Protein AF-0000000087422134 (afdb_homodimer)

Solvent-accessible surface area (backbone atoms only — not comparable to full-atom values): 13572 Å² total; per-residue (Å²): 125,83,76,73,64,85,66,79,58,57,49,57,53,52,51,53,47,40,70,74,67,39,47,50,73,36,69,73,46,47,86,71,70,77,84,57,63,52,55,65,69,90,79,65,64,77,63,58,51,59,47,40,51,25,64,68,42,52,65,66,53,44,17,42,38,57,41,46,52,55,68,59,49,50,33,41,58,69,65,77,44,75,73,54,60,31,56,48,53,50,49,47,44,46,46,43,40,40,61,46,51,50,52,49,44,51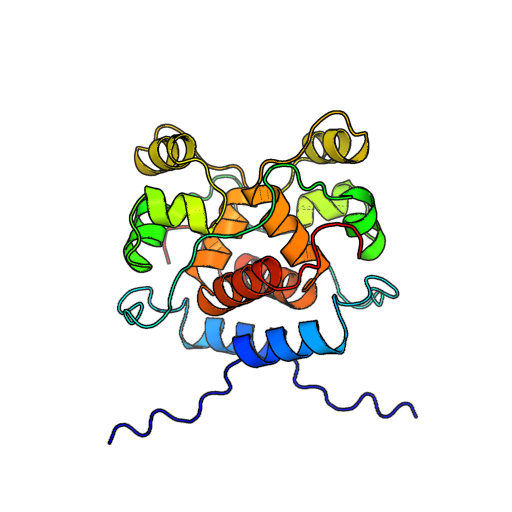,49,58,37,66,56,81,54,66,82,80,115,124,83,75,73,66,86,65,80,57,59,47,59,51,52,52,52,44,38,71,74,66,38,49,50,74,38,64,77,47,47,86,71,69,76,84,58,63,51,52,66,68,90,78,57,57,78,62,58,50,60,48,39,51,25,63,69,41,52,66,66,54,46,18,42,40,58,41,46,53,54,68,60,49,50,33,41,57,69,65,76,43,75,74,53,60,33,54,48,53,51,52,49,44,46,46,42,40,42,63,47,52,49,53,49,44,51,44,54,40,65,54,72,61,67,78,67,129

Foldseek 3Di:
DPCPPPPPPPLVVVLVCCVPPNDDPPPCPPPPPPDDDDDDDQPDADQLVVQCVVVPHDLVRVCVQQPHDSVVSVCNNVVVDGDGPVVVVVSVCCRPPVSNSNSVSVSVVVPVPDPPD/DPCPPPPPPPLVVVLVCCVPPNDDPPPCPPPPPPDDDDDDDQPDADQLVVQCVVVPHDLVRVCVQQPHDSVVSVCNNVVVDGDGPVVVVVSVCCRPPVSNSNSVSVSVVPVVPPPPD

Nearest PDB structures (foldseek):
  5j9i-assembly2_C  TM=8.230E-01  e=5.712E-03  Vibrio cholerae
  8a0x-assembly1_B  TM=6.257E-01  e=7.455E-04  Vibrio cholerae
  5jaa-assembly1_B  TM=7.243E-01  e=3.383E-03  Vibrio cholerae O1 biovar El Tor str. N16961
  6zvh-assembly1_i  TM=5.181E-01  e=1.401E-01  Homo sapiens
  7o81-assembly1_AU  TM=3.972E-01  e=9.881E-02  Oryctolagus cuniculus

pLDDT: mean 83.49, std 19.84, range [22.14, 98.44]

Structure (mmCIF, N/CA/C/O backbone):
data_AF-0000000087422134-model_v1
#
loop_
_entity.id
_entity.type
_entity.pdbx_description
1 polymer 'Helix-turn-helix domain-containing protein'
#
loop_
_atom_site.group_PDB
_atom_site.id
_atom_site.type_symbol
_atom_site.label_atom_id
_atom_site.label_alt_id
_atom_site.label_comp_id
_atom_site.label_asym_id
_atom_site.label_entity_id
_atom_site.label_seq_id
_atom_site.pdbx_PDB_ins_code
_atom_site.Cartn_x
_atom_site.Cartn_y
_atom_site.Cartn_z
_atom_site.occupancy
_atom_site.B_iso_or_equiv
_atom_site.auth_seq_id
_atom_site.auth_comp_id
_atom_site.auth_asym_id
_atom_site.auth_atom_id
_atom_site.pdbx_PDB_model_num
ATOM 1 N N . MET A 1 1 ? -8.039 16.672 30.969 1 27.25 1 MET A N 1
ATOM 2 C CA . MET A 1 1 ? -7.352 15.469 30.531 1 27.25 1 MET A CA 1
ATOM 3 C C . MET A 1 1 ? -7.938 14.953 29.219 1 27.25 1 MET A C 1
ATOM 5 O O . MET A 1 1 ? -9.156 14.781 29.109 1 27.25 1 MET A O 1
ATOM 9 N N . ALA A 1 2 ? -7.488 15.328 28.156 1 36.16 2 ALA A N 1
ATOM 10 C CA . ALA A 1 2 ? -8.18 15 26.906 1 36.16 2 ALA A CA 1
ATOM 11 C C . ALA A 1 2 ? -8.5 13.508 26.828 1 36.16 2 ALA A C 1
ATOM 13 O O . ALA A 1 2 ? -7.645 12.672 27.125 1 36.16 2 ALA A O 1
ATOM 14 N N . GLN A 1 3 ? -9.602 13.047 27.141 1 31.83 3 GLN A N 1
ATOM 15 C CA . GLN A 1 3 ? -10.062 11.664 27.047 1 31.83 3 GLN A CA 1
ATOM 16 C C . GLN A 1 3 ? -9.594 11.016 25.75 1 31.83 3 GLN A C 1
ATOM 18 O O . GLN A 1 3 ? -10.133 11.297 24.672 1 31.83 3 GLN A O 1
ATOM 23 N N . GLN A 1 4 ? -8.312 11.055 25.297 1 38.19 4 GLN A N 1
ATOM 24 C CA . GLN A 1 4 ? -7.84 10.266 24.172 1 38.19 4 GLN A CA 1
ATOM 25 C C . GLN A 1 4 ? -8.594 8.938 24.078 1 38.19 4 GLN A C 1
ATOM 27 O O . GLN A 1 4 ? -8.422 8.062 24.922 1 38.19 4 GLN A O 1
ATOM 32 N N . SER A 1 5 ? -9.867 8.938 24 1 41.28 5 SER A N 1
ATOM 33 C CA . SER A 1 5 ? -10.742 7.781 23.859 1 41.28 5 SER A CA 1
ATOM 34 C C . SER A 1 5 ? -9.977 6.57 23.344 1 41.28 5 SER A C 1
ATOM 36 O O . SER A 1 5 ? -9.07 6.703 22.516 1 41.28 5 SER A O 1
ATOM 38 N N . GLU A 1 6 ? -9.68 5.531 24.016 1 47.06 6 GLU A N 1
ATOM 39 C CA . GLU A 1 6 ? -8.977 4.27 23.828 1 47.06 6 GLU A CA 1
ATOM 40 C C . GLU A 1 6 ? -9.148 3.756 22.406 1 47.06 6 GLU A C 1
ATOM 42 O O . GLU A 1 6 ? -10.031 2.936 22.141 1 47.06 6 GLU A O 1
ATOM 47 N N . GLN A 1 7 ? -9.297 4.715 21.359 1 58.91 7 GLN A N 1
ATOM 48 C CA . GLN A 1 7 ? -9.617 4.344 19.984 1 58.91 7 GLN A CA 1
ATOM 49 C C . GLN A 1 7 ? -8.828 3.115 19.547 1 58.91 7 GLN A C 1
ATOM 51 O O . GLN A 1 7 ? -7.629 3.014 19.812 1 58.91 7 GLN A O 1
ATOM 56 N N . HIS A 1 8 ? -9.508 1.966 19.391 1 74.44 8 HIS A N 1
ATOM 57 C CA . HIS A 1 8 ? -8.992 0.695 18.891 1 74.44 8 HIS A CA 1
ATOM 58 C C . HIS A 1 8 ? -7.922 0.914 17.844 1 74.44 8 HIS A C 1
ATOM 60 O O . HIS A 1 8 ? -8.109 1.695 16.906 1 74.44 8 HIS A O 1
ATOM 66 N N . ASP A 1 9 ? -6.648 0.595 18.281 1 89.56 9 ASP A N 1
ATOM 67 C CA . ASP A 1 9 ? -5.508 0.693 17.375 1 89.56 9 ASP A CA 1
ATOM 68 C C . ASP A 1 9 ? -5.594 -0.357 16.281 1 89.56 9 ASP A C 1
ATOM 70 O O . ASP A 1 9 ? -5.133 -1.486 16.453 1 89.56 9 ASP A O 1
ATOM 74 N N . ILE A 1 10 ? -6.211 0.026 15.156 1 90.56 10 ILE A N 1
ATOM 75 C CA . ILE A 1 10 ? -6.461 -0.875 14.031 1 90.56 10 ILE A CA 1
ATOM 76 C C . ILE A 1 10 ? -5.133 -1.412 13.5 1 90.56 10 ILE A C 1
ATOM 78 O O . ILE A 1 10 ? -5.043 -2.574 13.094 1 90.56 10 ILE A O 1
ATOM 82 N N . ALA A 1 11 ? -4.09 -0.563 13.453 1 93.19 11 ALA A N 1
ATOM 83 C CA . ALA A 1 11 ? -2.787 -0.997 12.961 1 93.19 11 ALA A CA 1
ATOM 84 C C . ALA A 1 11 ? -2.197 -2.088 13.844 1 93.19 11 ALA A C 1
ATOM 86 O O . ALA A 1 11 ? -1.628 -3.062 13.344 1 93.19 11 ALA A O 1
ATOM 87 N N . GLU A 1 12 ? -2.334 -1.946 15.086 1 92.19 12 GLU A N 1
ATOM 88 C CA . GLU A 1 12 ? -1.846 -2.955 16.016 1 92.19 12 GLU A CA 1
ATOM 89 C C . GLU A 1 12 ? -2.578 -4.281 15.836 1 92.19 12 GLU A C 1
ATOM 91 O O . GLU A 1 12 ? -1.957 -5.344 15.844 1 92.19 12 GLU A O 1
ATOM 96 N N . GLU A 1 13 ? -3.838 -4.164 15.75 1 92.62 13 GLU A N 1
ATOM 97 C CA . GLU A 1 13 ? -4.617 -5.383 15.547 1 92.62 13 GLU A CA 1
ATOM 98 C C . GLU A 1 13 ? -4.219 -6.082 14.25 1 92.62 13 GLU A C 1
ATOM 100 O O . GLU A 1 13 ? -4.098 -7.309 14.211 1 92.62 13 GLU A O 1
ATOM 105 N N . LEU A 1 14 ? -4.113 -5.336 13.195 1 92.38 14 LEU A N 1
ATOM 106 C CA . LEU A 1 14 ? -3.695 -5.902 11.914 1 92.38 14 LEU A CA 1
ATOM 107 C C . LEU A 1 14 ? -2.373 -6.648 12.055 1 92.38 14 LEU A C 1
ATOM 109 O O . LEU A 1 14 ? -2.252 -7.793 11.617 1 92.38 14 LEU A O 1
ATOM 113 N N . ILE A 1 15 ? -1.378 -6.078 12.742 1 93.12 15 ILE A N 1
ATOM 114 C CA . ILE A 1 15 ? -0.051 -6.672 12.875 1 93.12 15 ILE A CA 1
ATOM 115 C C . ILE A 1 15 ? -0.13 -7.93 13.734 1 93.12 15 ILE A C 1
ATOM 117 O O . ILE A 1 15 ? 0.538 -8.93 13.445 1 93.12 15 ILE A O 1
ATOM 121 N N . GLU A 1 16 ? -0.918 -7.898 14.727 1 92.38 16 GLU A N 1
ATOM 122 C CA . GLU A 1 16 ? -1.12 -9.078 15.562 1 92.38 16 GLU A CA 1
ATOM 123 C C . GLU A 1 16 ? -1.693 -10.234 14.75 1 92.38 16 GLU A C 1
ATOM 125 O O . GLU A 1 16 ? -1.282 -11.383 14.922 1 92.38 16 GLU A O 1
ATOM 130 N N . ARG A 1 17 ? -2.613 -9.938 13.852 1 89.94 17 ARG A N 1
ATOM 131 C CA . ARG A 1 17 ? -3.201 -10.977 13.008 1 89.94 17 ARG A CA 1
ATOM 132 C C . ARG A 1 17 ? -2.17 -11.539 12.039 1 89.94 17 ARG A C 1
ATOM 134 O O . ARG A 1 17 ? -2.115 -12.75 11.82 1 89.94 17 ARG A O 1
ATOM 141 N N . LEU A 1 18 ? -1.393 -10.633 11.477 1 90.44 18 LEU A N 1
ATOM 142 C CA . LEU A 1 18 ? -0.353 -11.07 10.547 1 90.44 18 LEU A CA 1
ATOM 143 C C . LEU A 1 18 ? 0.672 -11.953 11.258 1 90.44 18 LEU A C 1
ATOM 145 O O . LEU A 1 18 ? 1.172 -12.922 10.68 1 90.44 18 LEU A O 1
ATOM 149 N N . GLN A 1 19 ? 0.992 -11.617 12.492 1 88.06 19 GLN A N 1
ATOM 150 C CA . GLN A 1 19 ? 1.96 -12.375 13.281 1 88.06 19 GLN A CA 1
ATOM 151 C C . GLN A 1 19 ? 1.424 -13.766 13.633 1 88.06 19 GLN A C 1
ATOM 153 O O . GLN A 1 19 ? 2.166 -14.742 13.602 1 88.06 19 GLN A O 1
ATOM 158 N N . LYS A 1 20 ? 0.165 -13.914 13.922 1 86.88 20 LYS A N 1
ATOM 159 C CA . LYS A 1 20 ? -0.459 -15.156 14.367 1 86.88 20 LYS A CA 1
ATOM 160 C C . LYS A 1 20 ? -0.773 -16.078 13.188 1 86.88 20 LYS A C 1
ATOM 162 O O . LYS A 1 20 ? -0.567 -17.281 13.266 1 86.88 20 LYS A O 1
ATOM 167 N N . GLN A 1 21 ? -1.376 -15.523 12.141 1 80.94 21 GLN A N 1
ATOM 168 C CA . GLN A 1 21 ? -1.933 -16.344 11.062 1 80.94 21 GLN A CA 1
ATOM 169 C C . GLN A 1 21 ? -1.087 -16.234 9.797 1 80.94 21 GLN A C 1
ATOM 171 O O . GLN A 1 21 ? -1.224 -17.062 8.891 1 80.94 21 GLN A O 1
ATOM 176 N N . GLY A 1 22 ? -0.122 -15.391 9.836 1 73.88 22 GLY A N 1
ATOM 177 C CA . GLY A 1 22 ? 0.566 -15.117 8.586 1 73.88 22 GLY A CA 1
ATOM 178 C C . GLY A 1 22 ? -0.286 -14.359 7.586 1 73.88 22 GLY A C 1
ATOM 179 O O . GLY A 1 22 ? -1.392 -13.922 7.91 1 73.88 22 GLY A O 1
ATOM 180 N N . PRO A 1 23 ? 0.405 -14.172 6.465 1 64.5 23 PRO A N 1
ATOM 181 C CA . PRO A 1 23 ? -0.379 -13.5 5.43 1 64.5 23 PRO A CA 1
ATOM 182 C C . PRO A 1 23 ? -1.668 -14.242 5.082 1 64.5 23 PRO A C 1
ATOM 184 O O . PRO A 1 23 ? -1.759 -15.453 5.289 1 64.5 23 PRO A O 1
ATOM 187 N N . ALA A 1 24 ? -2.686 -13.445 4.895 1 59.59 24 ALA A N 1
ATOM 188 C CA . ALA A 1 24 ? -3.969 -14.07 4.57 1 59.59 24 ALA A CA 1
ATOM 189 C C . ALA A 1 24 ? -3.801 -15.148 3.506 1 59.59 24 ALA A C 1
ATOM 191 O O . ALA A 1 24 ? -3.07 -14.961 2.531 1 59.59 24 ALA A O 1
ATOM 192 N N . PRO A 1 25 ? -4.023 -16.453 3.99 1 50.94 25 PRO A N 1
ATOM 193 C CA . PRO A 1 25 ? -3.926 -17.484 2.961 1 50.94 25 PRO A CA 1
ATOM 194 C C . PRO A 1 25 ? -4.582 -17.078 1.645 1 50.94 25 PRO A C 1
ATOM 196 O O . PRO A 1 25 ? -5.641 -16.438 1.651 1 50.94 25 PRO A O 1
ATOM 199 N N . GLY A 1 26 ? -3.764 -16.656 0.69 1 45.44 26 GLY A N 1
ATOM 200 C CA . GLY A 1 26 ? -4.309 -16.375 -0.628 1 45.44 26 GLY A CA 1
ATOM 201 C C . GLY A 1 26 ? -5.418 -17.328 -1.032 1 45.44 26 GLY A C 1
ATOM 202 O O . GLY A 1 26 ? -5.902 -17.281 -2.166 1 45.44 26 GLY A O 1
ATOM 203 N N . GLY A 1 27 ? -5.168 -18.625 -0.518 1 41.09 27 GLY A N 1
ATOM 204 C CA . GLY A 1 27 ? -5.98 -19.672 -1.133 1 41.09 27 GLY A CA 1
ATOM 205 C C . GLY A 1 27 ? -7.418 -19.234 -1.359 1 41.09 27 GLY A C 1
ATOM 206 O O . GLY A 1 27 ? -7.879 -19.172 -2.502 1 41.09 27 GLY A O 1
ATOM 207 N N . GLU A 1 28 ? -8.305 -19.516 -0.38 1 42.59 28 GLU A N 1
ATOM 208 C CA . GLU A 1 28 ? -9.703 -19.359 -0.773 1 42.59 28 GLU A CA 1
ATOM 209 C C . GLU A 1 28 ? -10.078 -17.891 -0.911 1 42.59 28 GLU A C 1
ATOM 211 O O . GLU A 1 28 ? -10.469 -17.25 0.067 1 42.59 28 GLU A O 1
ATOM 216 N N . PHE A 1 29 ? -9.188 -17.016 -1.427 1 47.41 29 PHE A N 1
ATOM 217 C CA . PHE A 1 29 ? -9.922 -15.82 -1.807 1 47.41 29 PHE A CA 1
ATOM 218 C C . PHE A 1 29 ? -11.406 -16.125 -1.972 1 47.41 29 PHE A C 1
ATOM 220 O O . PHE A 1 29 ? -11.789 -16.969 -2.779 1 47.41 29 PHE A O 1
ATOM 227 N N . ASN A 1 30 ? -11.938 -16.422 -0.99 1 44.88 30 ASN A N 1
ATOM 228 C CA . ASN A 1 30 ? -13.375 -16.578 -1.142 1 44.88 30 ASN A CA 1
ATOM 229 C C . ASN A 1 30 ? -13.93 -15.719 -2.271 1 44.88 30 ASN A C 1
ATOM 231 O O . ASN A 1 30 ? -13.531 -14.562 -2.42 1 44.88 30 ASN A O 1
ATOM 235 N N . GLU A 1 31 ? -14.125 -16.328 -3.455 1 49.03 31 GLU A N 1
ATOM 236 C CA . GLU A 1 31 ? -14.969 -15.711 -4.473 1 49.03 31 GLU A CA 1
ATOM 237 C C . GLU A 1 31 ? -15.648 -14.453 -3.939 1 49.03 31 GLU A C 1
ATOM 239 O O . GLU A 1 31 ? -16.062 -13.586 -4.715 1 49.03 31 GLU A O 1
ATOM 244 N N . SER A 1 32 ? -15.625 -14.391 -2.633 1 50.03 32 SER A N 1
ATOM 245 C CA . SER A 1 32 ? -16.5 -13.352 -2.111 1 50.03 32 SER A CA 1
ATOM 246 C C . SER A 1 32 ? -15.797 -11.992 -2.084 1 50.03 32 SER A C 1
ATOM 248 O O . SER A 1 32 ? -16.422 -10.969 -1.833 1 50.03 32 SER A O 1
ATOM 250 N N . MET A 1 33 ? -14.359 -12.031 -1.979 1 61.25 33 MET A N 1
ATOM 251 C CA . MET A 1 33 ? -13.867 -10.656 -1.966 1 61.25 33 MET A CA 1
ATOM 252 C C . MET A 1 33 ? -13.922 -10.047 -3.361 1 61.25 33 MET A C 1
ATOM 254 O O . MET A 1 33 ? -13.438 -10.633 -4.324 1 61.25 33 MET A O 1
ATOM 258 N N . ALA A 1 34 ? -14.961 -9.336 -3.643 1 72.81 34 ALA A N 1
ATOM 259 C CA . ALA A 1 34 ? -15.188 -8.703 -4.938 1 72.81 34 ALA A CA 1
ATOM 260 C C . ALA A 1 34 ? -14.07 -7.719 -5.27 1 72.81 34 ALA A C 1
ATOM 262 O O . ALA A 1 34 ? -14 -6.629 -4.695 1 72.81 34 ALA A O 1
ATOM 263 N N . VAL A 1 35 ? -12.938 -8.266 -5.902 1 89.06 35 VAL A N 1
ATOM 264 C CA . VAL A 1 35 ? -11.93 -7.344 -6.406 1 89.06 35 VAL A CA 1
ATOM 265 C C . VAL A 1 35 ? -12.484 -6.562 -7.594 1 89.06 35 VAL A C 1
ATOM 267 O O . VAL A 1 35 ? -13.016 -7.152 -8.539 1 89.06 35 VAL A O 1
ATOM 270 N N . SER A 1 36 ? -12.484 -5.242 -7.434 1 92.44 36 SER A N 1
ATOM 271 C CA . SER A 1 36 ? -12.992 -4.359 -8.477 1 92.44 36 SER A CA 1
ATOM 272 C C . SER A 1 36 ? -11.891 -3.475 -9.047 1 92.44 36 SER A C 1
ATOM 274 O O . SER A 1 36 ? -10.914 -3.178 -8.359 1 92.44 36 SER A O 1
ATOM 276 N N . PRO A 1 37 ? -12.055 -3.137 -10.281 1 94.88 37 PRO A N 1
ATOM 277 C CA . PRO A 1 37 ? -11.078 -2.193 -10.836 1 94.88 37 PRO A CA 1
ATOM 278 C C . PRO A 1 37 ? -11.062 -0.858 -10.094 1 94.88 37 PRO A C 1
ATOM 280 O O . PRO A 1 37 ? -12.102 -0.404 -9.609 1 94.88 37 PRO A O 1
ATOM 283 N N . ILE A 1 38 ? -9.922 -0.33 -10 1 95.56 38 ILE A N 1
ATOM 284 C CA . ILE A 1 38 ? -9.82 1.019 -9.453 1 95.56 38 ILE A CA 1
ATOM 285 C C . ILE A 1 38 ? -10.406 2.021 -10.438 1 95.56 38 ILE A C 1
ATOM 287 O O . ILE A 1 38 ? -10.141 1.948 -11.641 1 95.56 38 ILE A O 1
ATOM 291 N N . ASP A 1 39 ? -11.242 2.838 -9.875 1 92.44 39 ASP A N 1
ATOM 292 C CA . ASP A 1 39 ? -11.938 3.809 -10.719 1 92.44 39 ASP A CA 1
ATOM 293 C C . ASP A 1 39 ? -11.555 5.238 -10.336 1 92.44 39 ASP A C 1
ATOM 295 O O . ASP A 1 39 ? -12.352 5.949 -9.719 1 92.44 39 ASP A O 1
ATOM 299 N N . ILE A 1 40 ? -10.414 5.652 -10.68 1 90.56 40 ILE A N 1
ATOM 300 C CA . ILE A 1 40 ? -9.914 7.02 -10.555 1 90.56 40 ILE A CA 1
ATOM 301 C C . ILE A 1 40 ? -9.336 7.484 -11.891 1 90.56 40 ILE A C 1
ATOM 303 O O . ILE A 1 40 ? -8.828 6.676 -12.664 1 90.56 40 ILE A O 1
ATOM 307 N N . PRO A 1 41 ? -9.484 8.758 -12.086 1 87.94 41 PRO A N 1
ATOM 308 C CA . PRO A 1 41 ? -8.953 9.227 -13.367 1 87.94 41 PRO A CA 1
ATOM 309 C C . PRO A 1 41 ? -7.477 8.898 -13.547 1 87.94 41 PRO A C 1
ATOM 311 O O . PRO A 1 41 ? -6.707 8.961 -12.586 1 87.94 41 PRO A O 1
ATOM 314 N N . ASP A 1 42 ? -7.098 8.586 -14.75 1 84.75 42 ASP A N 1
ATOM 315 C CA . ASP A 1 42 ? -5.719 8.195 -15.031 1 84.75 42 ASP A CA 1
ATOM 316 C C . ASP A 1 42 ? -4.766 9.375 -14.852 1 84.75 42 ASP A C 1
ATOM 318 O O . ASP A 1 42 ? -3.574 9.18 -14.609 1 84.75 42 ASP A O 1
ATOM 322 N N . ASP A 1 43 ? -5.352 10.523 -14.992 1 83.19 43 ASP A N 1
ATOM 323 C CA . ASP A 1 43 ? -4.477 11.695 -14.977 1 83.19 43 ASP A CA 1
ATOM 324 C C . ASP A 1 43 ? -4.531 12.406 -13.625 1 83.19 43 ASP A C 1
ATOM 326 O O . ASP A 1 43 ? -4.059 13.539 -13.492 1 83.19 43 ASP A O 1
ATOM 330 N N . PHE A 1 44 ? -5.18 11.68 -12.68 1 85 44 PHE A N 1
ATOM 331 C CA . PHE A 1 44 ? -5.156 12.328 -11.367 1 85 44 PHE A CA 1
ATOM 332 C C . PHE A 1 44 ? -3.727 12.484 -10.867 1 85 44 PHE A C 1
ATOM 334 O O . PHE A 1 44 ? -2.865 11.656 -11.156 1 85 44 PHE A O 1
ATOM 341 N N . ASP A 1 45 ? -3.5 13.648 -10.227 1 87.19 45 ASP A N 1
ATOM 342 C CA . ASP A 1 45 ? -2.148 13.914 -9.75 1 87.19 45 ASP A CA 1
ATOM 343 C C . ASP A 1 45 ? -2.104 13.938 -8.219 1 87.19 45 ASP A C 1
ATOM 345 O O . ASP A 1 45 ? -3.141 14.055 -7.566 1 87.19 45 ASP A O 1
ATOM 349 N N . ILE A 1 46 ? -0.91 13.719 -7.77 1 91.94 46 ILE A N 1
ATOM 350 C CA . ILE A 1 46 ? -0.704 13.773 -6.328 1 91.94 46 ILE A CA 1
ATOM 351 C C . ILE A 1 46 ? 0.461 14.711 -6.008 1 91.94 46 ILE A C 1
ATOM 353 O O . ILE A 1 46 ? 1.392 14.844 -6.805 1 91.94 46 ILE A O 1
ATOM 357 N N . ASP A 1 47 ? 0.276 15.359 -4.867 1 94.19 47 ASP A N 1
ATOM 358 C CA . ASP A 1 47 ? 1.359 16.188 -4.359 1 94.19 47 ASP A CA 1
ATOM 359 C C . ASP A 1 47 ? 2.26 15.406 -3.408 1 94.19 47 ASP A C 1
ATOM 361 O O . ASP A 1 47 ? 2.043 15.414 -2.193 1 94.19 47 ASP A O 1
ATOM 365 N N . VAL A 1 48 ? 3.305 14.828 -3.961 1 97.06 48 VAL A N 1
ATOM 366 C CA . VAL A 1 48 ? 4.176 13.93 -3.207 1 97.06 48 VAL A CA 1
ATOM 367 C C . VAL A 1 48 ? 4.891 14.711 -2.105 1 97.06 48 VAL A C 1
ATOM 369 O O . VAL A 1 48 ? 5.062 14.211 -0.993 1 97.06 48 VAL A O 1
ATOM 372 N N . LYS A 1 49 ? 5.266 15.914 -2.438 1 96.81 49 LYS A N 1
ATOM 373 C CA . LYS A 1 49 ? 5.945 16.766 -1.458 1 96.81 49 LYS A CA 1
ATOM 374 C C . LYS A 1 49 ? 5.059 17.016 -0.244 1 96.81 49 LYS A C 1
ATOM 376 O O . LYS A 1 49 ? 5.52 16.953 0.896 1 96.81 49 LYS A O 1
ATOM 381 N N . SER A 1 50 ? 3.85 17.328 -0.47 1 94.56 50 SER A N 1
ATOM 382 C CA . SER A 1 50 ? 2.914 17.578 0.621 1 94.56 50 SER A CA 1
ATOM 383 C C . SER A 1 50 ? 2.74 16.344 1.496 1 94.56 50 SER A C 1
ATOM 385 O O . SER A 1 50 ? 2.664 16.453 2.721 1 94.56 50 SER A O 1
ATOM 387 N N . ILE A 1 51 ? 2.639 15.164 0.89 1 93.94 51 ILE A N 1
ATOM 388 C CA . ILE A 1 51 ? 2.516 13.906 1.63 1 93.94 51 ILE A CA 1
ATOM 389 C C . ILE A 1 51 ? 3.736 13.719 2.527 1 93.94 51 ILE A C 1
ATOM 391 O O . ILE A 1 51 ? 3.6 13.461 3.725 1 93.94 51 ILE A O 1
ATOM 395 N N . ARG A 1 52 ? 4.93 13.82 1.928 1 95.38 52 ARG A N 1
ATOM 396 C CA . ARG A 1 52 ? 6.172 13.656 2.674 1 95.38 52 ARG A CA 1
ATOM 397 C C . ARG A 1 52 ? 6.242 14.633 3.846 1 95.38 52 ARG A C 1
ATOM 399 O O . ARG A 1 52 ? 6.578 14.242 4.965 1 95.38 52 ARG A O 1
ATOM 406 N N . LYS A 1 53 ? 5.953 15.906 3.578 1 93.81 53 LYS A N 1
ATOM 407 C CA . LYS A 1 53 ? 6.055 16.953 4.59 1 93.81 53 LYS A CA 1
ATOM 408 C C . LYS A 1 53 ? 5.047 16.734 5.715 1 93.81 53 LYS A C 1
ATOM 410 O O . LYS A 1 53 ? 5.336 17.016 6.879 1 93.81 53 LYS A O 1
ATOM 415 N N . ARG A 1 54 ? 3.895 16.297 5.371 1 90.88 54 ARG A N 1
ATOM 416 C CA . ARG A 1 54 ? 2.881 16 6.379 1 90.88 54 ARG A CA 1
ATOM 417 C C . ARG A 1 54 ? 3.359 14.922 7.336 1 90.88 54 ARG A C 1
ATOM 419 O O . ARG A 1 54 ? 2.99 14.922 8.516 1 90.88 54 ARG A O 1
ATOM 426 N N . LEU A 1 55 ? 4.152 14.039 6.836 1 91.81 55 LEU A N 1
ATOM 427 C CA . LEU A 1 55 ? 4.719 12.969 7.66 1 91.81 55 LEU A CA 1
ATOM 428 C C . LEU A 1 55 ? 5.945 13.469 8.422 1 91.81 55 LEU A C 1
ATOM 430 O O . LEU A 1 55 ? 6.512 12.734 9.234 1 91.81 55 LEU A O 1
ATOM 434 N N . GLY A 1 56 ? 6.395 14.672 8.062 1 91.81 56 GLY A N 1
ATOM 435 C CA . GLY A 1 56 ? 7.543 15.281 8.727 1 91.81 56 GLY A CA 1
ATOM 436 C C . GLY A 1 56 ? 8.867 14.664 8.305 1 91.81 56 GLY A C 1
ATOM 437 O O . GLY A 1 56 ? 9.82 14.656 9.078 1 91.81 56 GLY A O 1
ATOM 438 N N . LEU A 1 57 ? 8.969 14.172 7.16 1 94.81 57 LEU A N 1
ATOM 439 C CA . LEU A 1 57 ? 10.164 13.445 6.742 1 94.81 57 LEU A CA 1
ATOM 440 C C . LEU A 1 57 ? 10.969 14.25 5.727 1 94.81 57 LEU A C 1
ATOM 442 O O . LEU A 1 57 ? 10.398 14.984 4.918 1 94.81 57 LEU A O 1
ATOM 446 N N . SER A 1 58 ? 12.258 14.055 5.82 1 96.38 58 SER A N 1
ATOM 447 C CA . SER A 1 58 ? 13.109 14.516 4.734 1 96.38 58 SER A CA 1
ATOM 448 C C . SER A 1 58 ? 12.969 13.633 3.502 1 96.38 58 SER A C 1
ATOM 450 O O . SER A 1 58 ? 12.344 12.57 3.562 1 96.38 58 SER A O 1
ATOM 452 N N . GLN A 1 59 ? 13.578 14.156 2.379 1 97.62 59 GLN A N 1
ATOM 453 C CA . GLN A 1 59 ? 13.57 13.344 1.169 1 97.62 59 GLN A CA 1
ATOM 454 C C . GLN A 1 59 ? 14.258 12 1.4 1 97.62 59 GLN A C 1
ATOM 456 O O . GLN A 1 59 ? 13.766 10.961 0.96 1 97.62 59 GLN A O 1
ATOM 461 N N . THR A 1 60 ? 15.391 12.094 2.078 1 97.5 60 THR A N 1
ATOM 462 C CA . THR A 1 60 ? 16.156 10.883 2.361 1 97.5 60 THR A CA 1
ATOM 463 C C . THR A 1 60 ? 15.359 9.945 3.268 1 97.5 60 THR A C 1
ATOM 465 O O . THR A 1 60 ? 15.281 8.742 3.006 1 97.5 60 THR A O 1
ATOM 468 N N . GLU A 1 61 ? 14.758 10.414 4.281 1 96.62 61 GLU A N 1
ATOM 469 C CA . GLU A 1 61 ? 13.977 9.602 5.207 1 96.62 61 GLU A CA 1
ATOM 470 C C . GLU A 1 61 ? 12.766 8.984 4.512 1 96.62 61 GLU A C 1
ATOM 472 O O . GLU A 1 61 ? 12.469 7.805 4.715 1 96.62 61 GLU A O 1
ATOM 477 N N . PHE A 1 62 ? 12.07 9.734 3.717 1 97.44 62 PHE A N 1
ATOM 478 C CA . PHE A 1 62 ? 10.906 9.258 2.98 1 97.44 62 PHE A CA 1
ATOM 479 C C . PHE A 1 62 ? 11.297 8.133 2.027 1 97.44 62 PHE A C 1
ATOM 481 O O . PHE A 1 62 ? 10.633 7.09 1.984 1 97.44 62 PHE A O 1
ATOM 488 N N . SER A 1 63 ? 12.328 8.336 1.293 1 97.88 63 SER A N 1
ATOM 489 C CA . SER A 1 63 ? 12.852 7.359 0.349 1 97.88 63 SER A CA 1
ATOM 490 C C . SER A 1 63 ? 13.203 6.051 1.05 1 97.88 63 SER A C 1
ATOM 492 O O . SER A 1 63 ? 12.836 4.973 0.587 1 97.88 63 SER A O 1
ATOM 494 N N . ARG A 1 64 ? 13.852 6.102 2.182 1 96.38 64 ARG A N 1
ATOM 495 C CA . ARG A 1 64 ? 14.305 4.918 2.906 1 96.38 64 ARG A CA 1
ATOM 496 C C . ARG A 1 64 ? 13.141 4.188 3.557 1 96.38 64 ARG A C 1
ATOM 498 O O . ARG A 1 64 ? 13.156 2.963 3.684 1 96.38 64 ARG A O 1
ATOM 505 N N . ALA A 1 65 ? 12.188 4.906 3.926 1 96.81 65 ALA A N 1
ATOM 506 C CA . ALA A 1 65 ? 11.055 4.32 4.637 1 96.81 65 ALA A CA 1
ATOM 507 C C . ALA A 1 65 ? 10.141 3.559 3.678 1 96.81 65 ALA A C 1
ATOM 509 O O . ALA A 1 65 ? 9.594 2.514 4.031 1 96.81 65 ALA A O 1
ATOM 510 N N . TYR A 1 66 ? 10.008 4.082 2.449 1 97.56 66 TYR A N 1
ATOM 511 C CA . TYR A 1 66 ? 8.93 3.57 1.615 1 97.56 66 TYR A CA 1
ATOM 512 C C . TYR A 1 66 ? 9.469 2.988 0.314 1 97.56 66 TYR A C 1
ATOM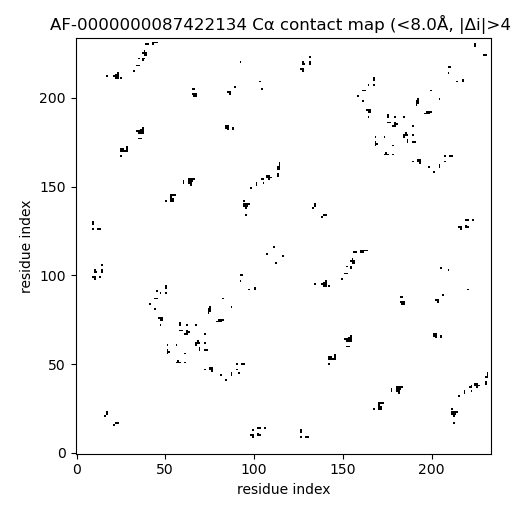 514 O O . TYR A 1 66 ? 8.695 2.598 -0.565 1 97.56 66 TYR A O 1
ATOM 522 N N . GLY A 1 67 ? 10.75 3.033 0.131 1 96.56 67 GLY A N 1
ATOM 523 C CA . GLY A 1 67 ? 11.383 2.275 -0.94 1 96.56 67 GLY A CA 1
ATOM 524 C C . GLY A 1 67 ? 11.484 3.053 -2.238 1 96.56 67 GLY A C 1
ATOM 525 O O . GLY A 1 67 ? 11.648 2.465 -3.309 1 96.56 67 GLY A O 1
ATOM 526 N N . PHE A 1 68 ? 11.398 4.324 -2.182 1 96.94 68 PHE A N 1
ATOM 527 C CA . PHE A 1 68 ? 11.586 5.156 -3.365 1 96.94 68 PHE A CA 1
ATOM 528 C C . PHE A 1 68 ? 13.039 5.586 -3.504 1 96.94 68 PHE A C 1
ATOM 530 O O . PHE A 1 68 ? 13.758 5.699 -2.508 1 96.94 68 PHE A O 1
ATOM 537 N N . SER A 1 69 ? 13.43 5.797 -4.738 1 96.31 69 SER A N 1
ATOM 538 C CA . SER A 1 69 ? 14.711 6.477 -4.902 1 96.31 69 SER A CA 1
ATOM 539 C C . SER A 1 69 ? 14.578 7.973 -4.633 1 96.31 69 SER A C 1
ATOM 541 O O . SER A 1 69 ? 13.578 8.594 -5.004 1 96.31 69 SER A O 1
ATOM 543 N N . VAL A 1 70 ? 15.656 8.555 -4.012 1 97.69 70 VAL A N 1
ATOM 544 C CA . VAL A 1 70 ? 15.672 10 -3.783 1 97.69 70 VAL A CA 1
ATOM 545 C C . VAL A 1 70 ? 15.602 10.734 -5.117 1 97.69 70 VAL A C 1
ATOM 547 O O . VAL A 1 70 ? 14.953 11.773 -5.227 1 97.69 70 VAL A O 1
ATOM 550 N N . HIS A 1 71 ? 16.203 10.172 -6.047 1 97.88 71 HIS A N 1
ATOM 551 C CA . HIS A 1 71 ? 16.219 10.766 -7.379 1 97.88 71 HIS A CA 1
ATOM 552 C C . HIS A 1 71 ? 14.805 10.836 -7.957 1 97.88 71 HIS A C 1
ATOM 554 O O . HIS A 1 71 ? 14.375 11.891 -8.43 1 97.88 71 HIS A O 1
ATOM 560 N N . THR A 1 72 ? 14.07 9.781 -7.945 1 97.31 72 THR A N 1
ATOM 561 C CA . THR A 1 72 ? 12.703 9.711 -8.445 1 97.31 72 THR A CA 1
ATOM 562 C C . THR A 1 72 ? 11.797 10.648 -7.652 1 97.31 72 THR A C 1
ATOM 564 O O . THR A 1 72 ? 10.969 11.359 -8.234 1 97.31 72 THR A O 1
ATOM 567 N N . LEU A 1 73 ? 12.031 10.656 -6.359 1 98.25 73 LEU A N 1
ATOM 568 C CA . LEU A 1 73 ? 11.25 11.516 -5.477 1 98.25 73 LEU A CA 1
ATOM 569 C C . LEU A 1 73 ? 11.438 12.984 -5.848 1 98.25 73 LEU A C 1
ATOM 571 O O . LEU A 1 73 ? 10.461 13.734 -5.941 1 98.25 73 LEU A O 1
ATOM 575 N N . ARG A 1 74 ? 12.609 13.359 -6.055 1 98.38 74 ARG A N 1
ATOM 576 C CA . ARG A 1 74 ? 12.914 14.734 -6.422 1 98.38 74 ARG A CA 1
ATOM 577 C C . ARG A 1 74 ? 12.227 15.117 -7.73 1 98.38 74 ARG A C 1
ATOM 579 O O . ARG A 1 74 ? 11.695 16.219 -7.859 1 98.38 74 ARG A O 1
ATOM 586 N N . LYS A 1 75 ? 12.273 14.219 -8.695 1 98.25 75 LYS A N 1
ATOM 587 C CA . LYS A 1 75 ? 11.633 14.484 -9.977 1 98.25 75 LYS A CA 1
ATOM 588 C C . LYS A 1 75 ? 10.133 14.688 -9.812 1 98.25 75 LYS A C 1
ATOM 590 O O . LYS A 1 75 ? 9.531 15.523 -10.5 1 98.25 75 LYS A O 1
ATOM 595 N N . TRP A 1 76 ? 9.492 13.953 -8.93 1 97.88 76 TRP A N 1
ATOM 596 C CA . TRP A 1 76 ? 8.07 14.102 -8.664 1 97.88 76 TRP A CA 1
ATOM 597 C C . TRP A 1 76 ? 7.781 15.422 -7.965 1 97.88 76 TRP A C 1
ATOM 599 O O . TRP A 1 76 ? 6.859 16.156 -8.344 1 97.88 76 TRP A O 1
ATOM 609 N N . GLU A 1 77 ? 8.656 15.719 -6.969 1 97.88 77 GLU A N 1
ATOM 610 C CA . GLU A 1 77 ? 8.422 16.906 -6.16 1 97.88 77 GLU A CA 1
ATOM 611 C C . GLU A 1 77 ? 8.68 18.188 -6.969 1 97.88 77 GLU A C 1
ATOM 613 O O . GLU A 1 77 ? 8.133 19.25 -6.66 1 97.88 77 GLU A O 1
ATOM 618 N N . GLN A 1 78 ? 9.469 18.094 -7.988 1 97.19 78 GLN A N 1
ATOM 619 C CA . GLN A 1 78 ? 9.789 19.203 -8.867 1 97.19 78 GLN A CA 1
ATOM 620 C C . GLN A 1 78 ? 8.82 19.281 -10.047 1 97.19 78 GLN A C 1
ATOM 622 O O . GLN A 1 78 ? 8.898 20.203 -10.859 1 97.19 78 GLN A O 1
ATOM 627 N N . GLY A 1 79 ? 8 18.359 -10.195 1 95.69 79 GLY A N 1
ATOM 628 C CA . GLY A 1 79 ? 7.016 18.359 -11.266 1 95.69 79 GLY A CA 1
ATOM 629 C C . GLY A 1 79 ? 7.586 17.922 -12.602 1 95.69 79 GLY A C 1
ATOM 630 O O . GLY A 1 79 ? 6.965 18.125 -13.648 1 95.69 79 GLY A O 1
ATOM 631 N N . VAL A 1 80 ? 8.781 17.328 -12.617 1 96.19 80 VAL A N 1
ATOM 632 C CA . VAL A 1 80 ? 9.453 16.906 -13.836 1 96.19 80 VAL A CA 1
ATOM 633 C C . VAL A 1 80 ? 8.82 15.609 -14.352 1 96.19 80 VAL A C 1
AT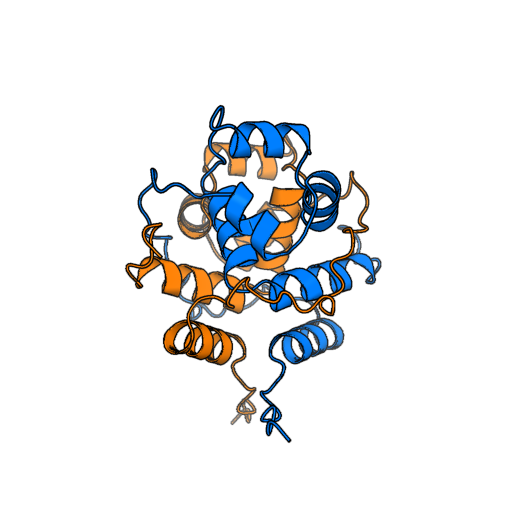OM 635 O O . VAL A 1 80 ? 8.75 15.391 -15.562 1 96.19 80 VAL A O 1
ATOM 638 N N . ARG A 1 81 ? 8.367 14.656 -13.438 1 95.38 81 ARG A N 1
ATOM 639 C CA . ARG A 1 81 ? 7.723 13.391 -13.758 1 95.38 81 ARG A CA 1
ATOM 640 C C . ARG A 1 81 ? 6.527 13.141 -12.844 1 95.38 81 ARG A C 1
ATOM 642 O O . ARG A 1 81 ? 6.477 13.664 -11.727 1 95.38 81 ARG A O 1
ATOM 649 N N . ARG A 1 82 ? 5.684 12.398 -13.383 1 94.88 82 ARG A N 1
ATOM 650 C CA . ARG A 1 82 ? 4.578 11.914 -12.562 1 94.88 82 ARG A CA 1
ATOM 651 C C . ARG A 1 82 ? 4.75 10.438 -12.227 1 94.88 82 ARG A C 1
ATOM 653 O O . ARG A 1 82 ? 5.156 9.648 -13.078 1 94.88 82 ARG A O 1
ATOM 660 N N . PRO A 1 83 ? 4.512 10.133 -11.008 1 95.56 83 PRO A N 1
ATOM 661 C CA . PRO A 1 83 ? 4.582 8.703 -10.711 1 95.56 83 PRO A CA 1
ATOM 662 C C . PRO A 1 83 ? 3.57 7.883 -11.508 1 95.56 83 PRO A C 1
ATOM 664 O O . PRO A 1 83 ? 2.508 8.391 -11.867 1 95.56 83 PRO A O 1
ATOM 667 N N . GLU A 1 84 ? 3.863 6.609 -11.727 1 93.44 84 GLU A N 1
ATOM 668 C CA . GLU A 1 84 ? 2.92 5.699 -12.375 1 93.44 84 GLU A CA 1
ATOM 669 C C . GLU A 1 84 ? 1.701 5.453 -11.484 1 93.44 84 GLU A C 1
ATOM 671 O O . GLU A 1 84 ? 1.743 5.703 -10.281 1 93.44 84 GLU A O 1
ATOM 676 N N . LYS A 1 85 ? 0.635 5.016 -12.047 1 94.38 85 LYS A N 1
ATOM 677 C CA . LYS A 1 85 ? -0.65 4.902 -11.359 1 94.38 85 LYS A CA 1
ATOM 678 C C . LYS A 1 85 ? -0.523 4.066 -10.086 1 94.38 85 LYS A C 1
ATOM 680 O O . LYS A 1 85 ? -1.022 4.457 -9.031 1 94.38 85 LYS A O 1
ATOM 685 N N . SER A 1 86 ? 0.098 2.891 -10.164 1 96.12 86 SER A N 1
ATOM 686 C CA . SER A 1 86 ? 0.255 2.037 -8.992 1 96.12 86 SER A CA 1
ATOM 687 C C . SER A 1 86 ? 1.026 2.752 -7.887 1 96.12 86 SER A C 1
ATOM 689 O O . SER A 1 86 ? 0.707 2.605 -6.703 1 96.12 86 SER A O 1
ATOM 691 N N . THR A 1 87 ? 2.07 3.48 -8.273 1 96.69 87 THR A N 1
ATOM 692 C CA . THR A 1 87 ? 2.859 4.246 -7.316 1 96.69 87 THR A CA 1
ATOM 693 C C . THR A 1 87 ? 2.008 5.328 -6.652 1 96.69 87 THR A C 1
ATOM 695 O O . THR A 1 87 ? 2.111 5.551 -5.445 1 96.69 87 THR A O 1
ATOM 698 N N . ARG A 1 88 ? 1.161 5.965 -7.434 1 96.38 88 ARG A N 1
ATOM 699 C CA . ARG A 1 88 ? 0.263 6.969 -6.871 1 96.38 88 ARG A CA 1
ATOM 700 C C . ARG A 1 88 ? -0.695 6.34 -5.867 1 96.38 88 ARG A C 1
ATOM 702 O O . ARG A 1 88 ? -0.995 6.938 -4.828 1 96.38 88 ARG A O 1
ATOM 709 N N . LEU A 1 89 ? -1.184 5.156 -6.172 1 96.5 89 LEU A N 1
ATOM 710 C CA . LEU A 1 89 ? -2.078 4.465 -5.246 1 96.5 89 LEU A CA 1
ATOM 711 C C . LEU A 1 89 ? -1.363 4.137 -3.941 1 96.5 89 LEU A C 1
ATOM 713 O O . LEU A 1 89 ? -1.926 4.316 -2.857 1 96.5 89 LEU A O 1
ATOM 717 N N . PHE A 1 90 ? -0.13 3.674 -4.031 1 97.69 90 PHE A N 1
ATOM 718 C CA . PHE A 1 90 ? 0.666 3.4 -2.84 1 97.69 90 PHE A CA 1
ATOM 719 C C . PHE A 1 90 ? 0.903 4.68 -2.043 1 97.69 90 PHE A C 1
ATOM 721 O O . PHE A 1 90 ? 0.757 4.688 -0.819 1 97.69 90 PHE A O 1
ATOM 728 N N . LEU A 1 91 ? 1.209 5.773 -2.713 1 97.06 91 LEU A N 1
ATOM 729 C CA . LEU A 1 91 ? 1.427 7.07 -2.082 1 97.06 91 LEU A CA 1
ATOM 730 C C . LEU A 1 91 ? 0.157 7.559 -1.394 1 97.06 91 LEU A C 1
ATOM 732 O O . LEU A 1 91 ? 0.221 8.156 -0.316 1 97.06 91 LEU A O 1
ATOM 736 N N . LEU A 1 92 ? -0.966 7.312 -1.981 1 95.44 92 LEU A N 1
ATOM 737 C CA . LEU A 1 92 ? -2.229 7.703 -1.366 1 95.44 92 LEU A CA 1
ATOM 738 C C . LEU A 1 92 ? -2.5 6.883 -0.109 1 95.44 92 LEU A C 1
ATOM 740 O O . LEU A 1 92 ? -3.057 7.395 0.864 1 95.44 92 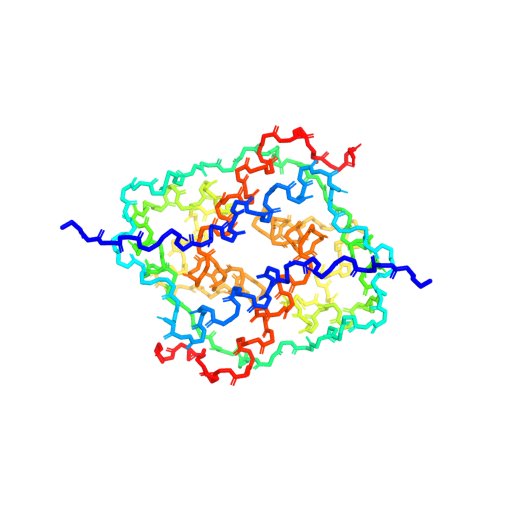LEU A O 1
ATOM 744 N N . MET A 1 93 ? -2.104 5.602 -0.138 1 96.56 93 MET A N 1
ATOM 745 C CA . MET A 1 93 ? -2.219 4.793 1.073 1 96.56 93 MET A CA 1
ATOM 746 C C . MET A 1 93 ? -1.335 5.352 2.184 1 96.56 93 MET A C 1
ATOM 748 O O . MET A 1 93 ? -1.758 5.43 3.338 1 96.56 93 MET A O 1
ATOM 752 N N . ILE A 1 94 ? -0.122 5.707 1.814 1 96.19 94 ILE A N 1
ATOM 753 C CA . ILE A 1 94 ? 0.802 6.309 2.77 1 96.19 94 ILE A CA 1
ATOM 754 C C . ILE A 1 94 ? 0.193 7.582 3.344 1 96.19 94 ILE A C 1
ATOM 756 O O . ILE A 1 94 ? 0.306 7.848 4.543 1 96.19 94 ILE A O 1
ATOM 760 N N . ARG A 1 95 ? -0.45 8.352 2.541 1 93.81 95 ARG A N 1
ATOM 761 C CA . ARG A 1 95 ? -1.089 9.594 2.955 1 93.81 95 ARG A CA 1
ATOM 762 C C . ARG A 1 95 ? -2.273 9.328 3.877 1 93.81 95 ARG A C 1
ATOM 764 O O . ARG A 1 95 ? -2.387 9.93 4.945 1 93.81 95 ARG A O 1
ATOM 771 N N . ASP A 1 96 ? -3.139 8.492 3.496 1 93.12 96 ASP A N 1
ATOM 772 C CA . ASP A 1 96 ? -4.461 8.383 4.105 1 93.12 96 ASP A CA 1
ATOM 773 C C . ASP A 1 96 ? -4.434 7.457 5.32 1 93.12 96 ASP A C 1
ATOM 775 O O . ASP A 1 96 ? -5.246 7.602 6.234 1 93.12 96 ASP A O 1
ATOM 779 N N . MET A 1 97 ? -3.496 6.504 5.281 1 93.38 97 MET A N 1
ATOM 780 C CA . MET A 1 97 ? -3.4 5.551 6.383 1 93.38 97 MET A CA 1
ATOM 781 C C . MET A 1 97 ? -1.945 5.297 6.758 1 93.38 97 MET A C 1
ATOM 783 O O . MET A 1 97 ? -1.504 4.145 6.801 1 93.38 97 MET A O 1
ATOM 787 N N . PRO A 1 98 ? -1.216 6.273 7.16 1 93.69 98 PRO A N 1
ATOM 788 C CA . PRO A 1 98 ? 0.224 6.172 7.406 1 93.69 98 PRO A CA 1
ATOM 789 C C . PRO A 1 98 ? 0.562 5.188 8.523 1 93.69 98 PRO A C 1
ATOM 791 O O . PRO A 1 98 ? 1.588 4.504 8.461 1 93.69 98 PRO A O 1
ATOM 794 N N . GLU A 1 99 ? -0.267 5.074 9.5 1 91.69 99 GLU A N 1
ATOM 795 C CA . GLU A 1 99 ? 0.037 4.18 10.609 1 91.69 99 GLU A CA 1
ATOM 796 C C . GLU A 1 99 ? -0.008 2.717 10.172 1 91.69 99 GLU A C 1
ATOM 798 O O . GLU A 1 99 ? 0.835 1.915 10.578 1 91.69 99 GLU A O 1
ATOM 803 N N . ILE A 1 100 ? -0.991 2.379 9.359 1 94.5 100 ILE A N 1
ATOM 804 C CA . ILE A 1 100 ? -1.11 1.018 8.852 1 94.5 100 ILE A CA 1
ATOM 805 C C . ILE A 1 100 ? 0.11 0.674 8 1 94.5 100 ILE A C 1
ATOM 807 O O . ILE A 1 100 ? 0.756 -0.354 8.219 1 94.5 100 ILE A O 1
ATOM 811 N N . VAL A 1 101 ? 0.487 1.577 7.07 1 96.38 101 VAL A N 1
ATOM 812 C CA . VAL A 1 101 ? 1.596 1.328 6.156 1 96.38 101 VAL A CA 1
ATOM 813 C C . VAL A 1 101 ? 2.9 1.217 6.941 1 96.38 101 VAL A C 1
ATOM 815 O O . VAL A 1 101 ? 3.666 0.268 6.754 1 96.38 101 VAL A O 1
ATOM 818 N N . GLN A 1 102 ? 3.088 2.104 7.883 1 94.12 102 GLN A N 1
ATOM 819 C CA . GLN A 1 102 ? 4.344 2.123 8.625 1 94.12 102 GLN A CA 1
ATOM 820 C C . GLN A 1 102 ? 4.469 0.9 9.531 1 94.12 102 GLN A C 1
ATOM 822 O O . GLN A 1 102 ? 5.539 0.295 9.625 1 94.12 102 GLN A O 1
ATOM 827 N N . ARG A 1 103 ? 3.432 0.558 10.219 1 93.38 103 ARG A N 1
ATOM 828 C CA . ARG A 1 103 ? 3.488 -0.611 11.094 1 93.38 103 ARG A CA 1
ATOM 829 C C . ARG A 1 103 ? 3.713 -1.886 10.281 1 93.38 103 ARG A C 1
ATOM 831 O O . ARG A 1 103 ? 4.438 -2.781 10.719 1 93.38 103 ARG A O 1
ATOM 838 N N . TYR A 1 104 ? 3.051 -1.977 9.18 1 94.44 104 TYR A N 1
ATOM 839 C CA . TYR A 1 104 ? 3.26 -3.133 8.32 1 94.44 104 TYR A CA 1
ATOM 840 C C . TYR A 1 104 ? 4.715 -3.225 7.875 1 94.44 104 TYR A C 1
ATOM 842 O O . TYR A 1 104 ? 5.32 -4.297 7.93 1 94.44 104 TYR A O 1
ATOM 850 N N . LEU A 1 105 ? 5.285 -2.127 7.414 1 95.5 105 LEU A N 1
ATOM 851 C CA . LEU A 1 105 ? 6.652 -2.127 6.906 1 95.5 105 LEU A CA 1
ATOM 852 C C . LEU A 1 105 ? 7.645 -2.43 8.023 1 95.5 105 LEU A C 1
ATOM 854 O O . LEU A 1 105 ? 8.672 -3.078 7.793 1 95.5 105 LEU A O 1
ATOM 858 N N . ASN A 1 106 ? 7.316 -1.984 9.219 1 93.25 106 ASN A N 1
ATOM 859 C CA . ASN A 1 106 ? 8.141 -2.342 10.367 1 93.25 106 ASN A CA 1
ATOM 860 C C . ASN A 1 106 ? 8.086 -3.84 10.656 1 93.25 106 ASN A C 1
ATOM 862 O O . ASN A 1 106 ? 9.102 -4.457 10.969 1 93.25 106 ASN A O 1
ATOM 866 N N . TRP A 1 107 ? 6.902 -4.316 10.578 1 92.56 107 TRP A N 1
ATOM 867 C CA . TRP A 1 107 ? 6.73 -5.754 10.75 1 92.56 107 TRP A CA 1
ATOM 868 C C . TRP A 1 107 ? 7.516 -6.531 9.703 1 92.56 107 TRP A C 1
ATOM 870 O O . TRP A 1 107 ? 8.219 -7.492 10.023 1 92.56 107 TRP A O 1
ATOM 880 N N . LEU A 1 108 ? 7.414 -6.176 8.477 1 92.12 108 LEU A N 1
ATOM 881 C CA . LEU A 1 108 ? 8.133 -6.812 7.379 1 92.12 108 LEU A CA 1
ATOM 882 C C . LEU A 1 108 ? 9.641 -6.805 7.637 1 92.12 108 LEU A C 1
ATOM 884 O O . LEU A 1 108 ? 10.32 -7.805 7.402 1 92.12 108 LEU A O 1
ATOM 888 N N . SER A 1 109 ? 10.141 -5.719 8.078 1 92.38 109 SER A N 1
ATOM 889 C CA . SER A 1 109 ? 11.562 -5.527 8.344 1 92.38 109 SER A CA 1
ATOM 890 C C . SER A 1 109 ? 12.047 -6.465 9.445 1 92.38 109 SER A C 1
ATOM 892 O O . SER A 1 109 ? 13.203 -6.887 9.445 1 92.38 109 SER A O 1
ATOM 894 N N . SER A 1 110 ? 11.195 -6.789 10.32 1 87.81 110 SER A N 1
ATOM 895 C CA . SER A 1 110 ? 11.578 -7.562 11.5 1 87.81 110 SER A CA 1
ATOM 896 C C . SER A 1 110 ? 11.43 -9.062 11.25 1 87.81 110 SER A C 1
ATOM 898 O O . SER A 1 110 ? 12.008 -9.875 11.969 1 87.81 110 SER A O 1
ATOM 900 N N . SER A 1 111 ? 10.539 -9.531 10.453 1 76.31 111 SER A N 1
ATOM 901 C CA . SER A 1 111 ? 10.117 -10.922 10.312 1 76.31 111 SER A CA 1
ATOM 902 C C . SER A 1 111 ? 11.055 -11.688 9.383 1 76.31 111 SER A C 1
ATOM 904 O O . SER A 1 111 ? 10.859 -12.883 9.141 1 76.31 111 SER A O 1
ATOM 906 N N . ALA A 1 112 ? 12.281 -11.672 9.281 1 55.91 112 ALA A N 1
ATOM 907 C CA . ALA A 1 112 ? 13.148 -12.414 8.367 1 55.91 112 ALA A CA 1
ATOM 908 C C . ALA A 1 112 ? 12.414 -12.758 7.074 1 55.91 112 ALA A C 1
ATOM 910 O O . ALA A 1 112 ? 12.828 -13.648 6.332 1 55.91 112 ALA A O 1
ATOM 911 N N . ARG A 1 113 ? 11.055 -12.719 6.887 1 55.56 113 ARG A N 1
ATOM 912 C CA . ARG A 1 113 ? 10.281 -13.18 5.738 1 55.56 113 ARG A CA 1
ATOM 913 C C . ARG A 1 113 ? 10.945 -12.773 4.43 1 55.56 113 ARG A C 1
ATOM 915 O O . ARG A 1 113 ? 10.297 -12.719 3.387 1 55.56 113 ARG A O 1
ATOM 922 N N . PRO A 1 114 ? 11.859 -12.547 3.678 1 52.44 114 PRO A N 1
ATOM 923 C CA . PRO A 1 114 ? 12.188 -12.07 2.332 1 52.44 114 PRO A CA 1
ATOM 924 C C . PRO A 1 114 ? 12.234 -13.195 1.303 1 52.44 114 PRO A C 1
ATOM 926 O O . PRO A 1 114 ? 12.641 -14.312 1.625 1 52.44 114 PRO A O 1
ATOM 929 N N . ASP A 1 115 ? 11.57 -13.938 -0.145 1 47.16 115 ASP A N 1
ATOM 930 C CA . ASP A 1 115 ? 10.734 -14.945 -0.798 1 47.16 115 ASP A CA 1
ATOM 931 C C . ASP A 1 115 ? 11.203 -16.359 -0.44 1 47.16 115 ASP A C 1
ATOM 933 O O . ASP A 1 115 ? 10.734 -17.328 -1.027 1 47.16 115 ASP A O 1
ATOM 937 N N . GLY A 1 116 ? 11.734 -16.828 0.764 1 41.09 116 GLY A N 1
ATOM 938 C CA . GLY A 1 116 ? 11.922 -18.156 1.314 1 41.09 116 GLY A CA 1
ATOM 939 C C . GLY A 1 116 ? 10.891 -18.516 2.373 1 41.09 116 GLY A C 1
ATOM 940 O O . GLY A 1 116 ? 10.906 -19.625 2.91 1 41.09 116 GLY A O 1
ATOM 941 N N . SER A 1 117 ? 10.102 -17.906 3.236 1 40.41 117 SER A N 1
ATOM 942 C CA . SER A 1 117 ? 9.43 -18.188 4.504 1 40.41 117 SER A CA 1
ATOM 943 C C . SER A 1 117 ? 7.938 -18.406 4.301 1 40.41 117 SER A C 1
ATOM 945 O O . SER A 1 117 ? 7.355 -17.938 3.324 1 40.41 117 SER A O 1
ATOM 947 N N . MET B 1 1 ? -22.344 -25.672 12.844 1 22.14 1 MET B N 1
ATOM 948 C CA . MET B 1 1 ? -22.391 -24.281 12.422 1 22.14 1 MET B CA 1
ATOM 949 C C . MET B 1 1 ? -21.078 -23.578 12.719 1 22.14 1 MET B C 1
ATOM 951 O O . MET B 1 1 ? -20.578 -23.609 13.844 1 22.14 1 MET B O 1
ATOM 955 N N . ALA B 1 2 ? -20.172 -23.672 11.945 1 30.92 2 ALA B N 1
ATOM 956 C CA . ALA B 1 2 ? -18.859 -23.125 12.266 1 30.92 2 ALA B CA 1
ATOM 957 C C . ALA B 1 2 ? -18.953 -21.75 12.914 1 30.92 2 ALA B C 1
ATOM 959 O O . ALA B 1 2 ? -19.688 -20.891 12.422 1 30.92 2 ALA B O 1
ATOM 960 N N . GLN B 1 3 ? -19.016 -21.578 14.109 1 30.17 3 GLN B N 1
ATOM 961 C CA . GLN B 1 3 ? -18.969 -20.328 14.867 1 30.17 3 GLN B CA 1
ATOM 962 C C . GLN B 1 3 ? -18.047 -19.312 14.195 1 30.17 3 GLN B C 1
ATOM 964 O O . GLN B 1 3 ? -16.828 -19.406 14.312 1 30.17 3 GLN B O 1
ATOM 969 N N . GLN B 1 4 ? -18.062 -18.984 12.914 1 37.72 4 GLN B N 1
ATOM 970 C CA . GLN B 1 4 ? -17.281 -17.938 12.281 1 37.72 4 GLN B CA 1
ATOM 971 C C . GLN B 1 4 ? -17.109 -16.734 13.219 1 37.72 4 GLN B C 1
ATOM 973 O O . GLN B 1 4 ? -18.078 -16.047 13.531 1 37.72 4 GLN B O 1
ATOM 978 N N . SER B 1 5 ? -16.562 -16.891 14.344 1 40.53 5 SER B N 1
ATOM 979 C CA . SER B 1 5 ? -16.266 -15.922 15.398 1 40.53 5 SER B CA 1
ATOM 980 C C . SER B 1 5 ? -16.266 -14.5 14.852 1 40.53 5 SER B C 1
ATOM 982 O O . SER B 1 5 ? -15.82 -14.258 13.727 1 40.53 5 SER B O 1
ATOM 984 N N . GLU B 1 6 ? -17.188 -13.617 15.062 1 46.53 6 GLU B N 1
ATOM 985 C CA . GLU B 1 6 ? -17.5 -12.258 14.641 1 46.53 6 GLU B CA 1
ATOM 986 C C . GLU B 1 6 ? -16.234 -11.43 14.469 1 46.53 6 GLU B C 1
ATOM 988 O O . GLU B 1 6 ? -15.812 -10.727 15.391 1 46.53 6 GLU B O 1
ATOM 993 N N . GLN B 1 7 ? -15.055 -12.102 14.023 1 58.88 7 GLN B N 1
ATOM 994 C CA . GLN B 1 7 ? -13.734 -11.484 13.945 1 58.88 7 GLN B CA 1
ATOM 995 C C . GLN B 1 7 ? -13.828 -10.055 13.43 1 58.88 7 GLN B C 1
ATOM 997 O O . GLN B 1 7 ? -14.539 -9.781 12.461 1 58.88 7 GLN B O 1
ATOM 1002 N N . HIS B 1 8 ? -13.617 -9.062 14.32 1 73.88 8 HIS B N 1
ATOM 1003 C CA . HIS B 1 8 ? -13.57 -7.629 14.039 1 73.88 8 HIS B CA 1
ATOM 1004 C C . HIS B 1 8 ? -12.969 -7.352 12.672 1 73.88 8 HIS B C 1
ATOM 1006 O O . HIS B 1 8 ? -11.898 -7.871 12.344 1 73.88 8 HIS B O 1
ATOM 1012 N N . ASP B 1 9 ? -13.914 -6.941 11.75 1 89.75 9 ASP B N 1
ATOM 1013 C CA . ASP B 1 9 ? -13.492 -6.582 10.398 1 89.75 9 ASP B CA 1
ATOM 1014 C C . ASP B 1 9 ? -12.656 -5.301 10.406 1 89.75 9 ASP B C 1
ATOM 1016 O O . ASP B 1 9 ? -13.203 -4.199 10.359 1 89.75 9 ASP B O 1
ATOM 1020 N N . ILE B 1 10 ? -11.344 -5.473 10.492 1 90.5 10 ILE B N 1
ATOM 1021 C CA . ILE B 1 10 ? -10.406 -4.359 10.602 1 90.5 10 ILE B CA 1
ATOM 1022 C C . ILE B 1 10 ? -10.523 -3.457 9.383 1 90.5 10 ILE B C 1
ATOM 1024 O O . ILE B 1 10 ? -10.43 -2.232 9.492 1 90.5 10 ILE B O 1
ATOM 1028 N N . ALA B 1 11 ? -10.719 -4.051 8.195 1 93.25 11 ALA B N 1
ATOM 1029 C CA . ALA B 1 11 ? -10.844 -3.264 6.973 1 93.25 11 ALA B CA 1
ATOM 1030 C C . ALA B 1 11 ? -12.078 -2.369 7.023 1 93.25 11 ALA B C 1
ATOM 1032 O O . ALA B 1 11 ? -12.031 -1.208 6.609 1 93.25 11 ALA B O 1
ATOM 1033 N N . GLU B 1 12 ? -13.125 -2.875 7.496 1 92.31 12 GLU B N 1
ATOM 1034 C CA . GLU B 1 12 ? -14.352 -2.092 7.629 1 92.31 12 GLU B CA 1
ATOM 1035 C C . GLU B 1 12 ? -14.156 -0.93 8.594 1 92.31 12 GLU B C 1
ATOM 1037 O O . GLU B 1 12 ? -14.602 0.188 8.328 1 92.31 12 GLU B O 1
ATOM 1042 N N . GLU B 1 13 ? -13.57 -1.245 9.688 1 92.56 13 GLU B N 1
ATOM 1043 C CA . GLU B 1 13 ? -13.32 -0.187 10.656 1 92.56 13 GLU B CA 1
ATOM 1044 C C . GLU B 1 13 ? -12.438 0.907 10.07 1 92.56 13 GLU B C 1
ATOM 1046 O O . GLU B 1 13 ? -12.688 2.096 10.289 1 92.56 13 GLU B O 1
ATOM 1051 N N . LEU B 1 14 ? -11.383 0.519 9.43 1 92.31 14 LEU B N 1
ATOM 1052 C CA . LEU B 1 14 ? -10.492 1.483 8.797 1 92.31 14 LEU B CA 1
ATOM 1053 C C . LEU B 1 14 ? -11.266 2.396 7.852 1 92.31 14 LEU B C 1
ATOM 1055 O O . LEU B 1 14 ? -11.133 3.621 7.914 1 92.31 14 LEU B O 1
ATOM 1059 N N . ILE B 1 15 ? -12.156 1.845 7.023 1 93.19 15 ILE B N 1
ATOM 1060 C CA . ILE B 1 15 ? -12.891 2.615 6.027 1 93.19 15 ILE B CA 1
ATOM 1061 C C . ILE B 1 15 ? -13.883 3.547 6.727 1 93.19 15 ILE B C 1
ATOM 1063 O O . ILE B 1 15 ? -14.07 4.691 6.305 1 93.19 15 ILE B O 1
ATOM 1067 N N . GLU B 1 16 ? -14.477 3.104 7.754 1 92.31 16 GLU B N 1
ATOM 1068 C CA . GLU B 1 16 ? -15.375 3.947 8.531 1 92.31 16 GLU B CA 1
ATOM 1069 C C . GLU B 1 16 ? -14.641 5.152 9.109 1 92.31 16 GLU B C 1
ATOM 1071 O O . GLU B 1 16 ? -15.172 6.266 9.109 1 92.31 16 GLU B O 1
ATOM 1076 N N . ARG B 1 17 ? -13.438 4.938 9.562 1 89.94 17 ARG B N 1
ATOM 1077 C CA . ARG B 1 17 ? -12.648 6.035 10.109 1 89.94 17 ARG B CA 1
ATOM 1078 C C . ARG B 1 17 ? -12.266 7.031 9.023 1 89.94 17 ARG B C 1
ATOM 1080 O O . ARG B 1 17 ? -12.32 8.242 9.234 1 89.94 17 ARG B O 1
ATOM 1087 N N . LEU B 1 18 ? -11.867 6.488 7.891 1 90.44 18 LEU B N 1
ATOM 1088 C CA . LEU B 1 18 ? -11.508 7.352 6.77 1 90.44 18 LEU B CA 1
ATOM 1089 C C . LEU B 1 18 ? -12.703 8.172 6.309 1 90.44 18 LEU B C 1
ATOM 1091 O O . LEU B 1 18 ? -12.555 9.344 5.934 1 90.44 18 LEU B O 1
ATOM 1095 N N . GLN B 1 19 ? -13.883 7.582 6.336 1 88.25 19 GLN B N 1
ATOM 1096 C CA . GLN B 1 19 ? -15.109 8.258 5.918 1 88.25 19 GLN B CA 1
ATOM 1097 C C . GLN B 1 19 ? -15.484 9.359 6.898 1 88.25 19 GLN B C 1
ATOM 1099 O O . GLN B 1 19 ? -15.93 10.438 6.492 1 88.25 19 GLN B O 1
ATOM 1104 N N . LYS B 1 20 ? -15.297 9.203 8.172 1 86.75 20 LYS B N 1
ATOM 1105 C CA . LYS B 1 20 ? -15.703 10.133 9.227 1 86.75 20 LYS B CA 1
ATOM 1106 C C . LYS B 1 20 ? -14.688 11.266 9.383 1 86.75 20 LYS B C 1
ATOM 1108 O O . LYS B 1 20 ? -15.062 12.422 9.555 1 86.75 20 LYS B O 1
ATOM 1113 N N . GLN B 1 21 ? -13.414 10.898 9.438 1 81.12 21 GLN B N 1
ATOM 1114 C CA . GLN B 1 21 ? -12.383 11.867 9.828 1 81.12 21 GLN B CA 1
ATOM 1115 C C . GLN B 1 21 ? -11.539 12.281 8.625 1 81.12 21 GLN B C 1
ATOM 1117 O O . GLN B 1 21 ? -10.82 13.281 8.68 1 81.12 21 GLN B O 1
ATOM 1122 N N . GLY B 1 22 ? -11.781 11.648 7.516 1 74.19 22 GLY B N 1
ATOM 1123 C CA . GLY B 1 22 ? -10.852 11.867 6.418 1 74.19 22 GLY B CA 1
ATOM 1124 C C . GLY B 1 22 ? -9.484 11.266 6.664 1 74.19 22 GLY B C 1
ATOM 1125 O O . GLY B 1 22 ? -9.273 10.562 7.652 1 74.19 22 GLY B O 1
ATOM 1126 N N . PRO B 1 23 ? -8.688 11.516 5.637 1 64.31 23 PRO B N 1
ATOM 1127 C CA . PRO B 1 23 ? -7.324 11.016 5.828 1 64.31 23 PRO B CA 1
ATOM 1128 C C . PRO B 1 23 ? -6.668 11.562 7.09 1 64.31 23 PRO B C 1
ATOM 1130 O O . PRO B 1 23 ? -7.039 12.641 7.566 1 64.31 23 PRO B O 1
ATOM 1133 N N . ALA B 1 24 ? -5.969 10.664 7.73 1 59.5 24 ALA B N 1
ATOM 1134 C CA . ALA B 1 24 ? -5.305 11.102 8.953 1 59.5 24 ALA B CA 1
ATOM 1135 C C . ALA B 1 24 ? -4.598 12.438 8.75 1 59.5 24 ALA B C 1
ATOM 1137 O O . ALA B 1 24 ? -3.947 12.648 7.723 1 59.5 24 ALA B O 1
ATOM 1138 N N . PRO B 1 25 ? -5.227 13.523 9.43 1 51.44 25 PRO B N 1
ATOM 1139 C CA . PRO B 1 25 ? -4.523 14.805 9.289 1 51.44 25 PRO B CA 1
ATOM 1140 C C . PRO B 1 25 ? -3.006 14.648 9.359 1 51.44 25 PRO B C 1
ATOM 1142 O O . PRO B 1 25 ? -2.502 13.828 10.133 1 51.44 25 PRO B O 1
ATOM 1145 N N . GLY B 1 26 ? -2.363 14.68 8.188 1 45.81 26 GLY B N 1
ATOM 1146 C CA . GLY B 1 26 ? -0.912 14.719 8.258 1 45.81 26 GLY B CA 1
ATOM 1147 C C . GLY B 1 26 ? -0.387 15.547 9.414 1 45.81 26 GLY B C 1
ATOM 1148 O O . GLY B 1 26 ? 0.8 15.883 9.453 1 45.81 26 GLY B O 1
ATOM 1149 N N . GLY B 1 27 ? -1.353 16.531 9.781 1 41.09 27 GLY B N 1
ATOM 1150 C CA . GLY B 1 27 ? -0.772 17.531 10.672 1 41.09 27 GLY B CA 1
ATOM 1151 C C . GLY B 1 27 ? 0.252 16.953 11.625 1 41.09 27 GLY B C 1
ATOM 1152 O O . GLY B 1 27 ? 1.406 16.734 11.25 1 41.09 27 GLY B O 1
ATOM 1153 N N . GLU B 1 28 ? -0.117 16.906 12.953 1 42.41 28 GLU B N 1
ATOM 1154 C CA . GLU B 1 28 ? 0.912 16.641 13.961 1 42.41 28 GLU B CA 1
ATOM 1155 C C . GLU B 1 28 ? 1.447 15.219 13.836 1 42.41 28 GLU B C 1
ATOM 1157 O O . GLU B 1 28 ? 0.848 14.281 14.359 1 42.41 28 GLU B O 1
ATOM 1162 N N . PHE B 1 29 ? 1.73 14.688 12.602 1 46.84 29 PHE B N 1
ATOM 1163 C CA . PHE B 1 29 ? 2.592 13.531 12.812 1 46.84 29 PHE B CA 1
ATOM 1164 C C . PHE B 1 29 ? 3.229 13.57 14.195 1 46.84 29 PHE B C 1
ATOM 1166 O O . PHE B 1 29 ? 3.943 14.516 14.531 1 46.84 29 PHE B O 1
ATOM 1173 N N . ASN B 1 30 ? 2.439 13.508 15.062 1 44.78 30 ASN B N 1
ATOM 1174 C CA . ASN B 1 30 ? 3.088 13.406 16.359 1 44.78 30 ASN B CA 1
ATOM 1175 C C . ASN B 1 30 ? 4.469 12.766 16.25 1 44.78 30 ASN B C 1
ATOM 1177 O O . ASN B 1 30 ? 4.656 11.805 15.508 1 44.78 30 ASN B O 1
ATOM 1181 N N . GLU B 1 31 ? 5.527 13.609 16.234 1 48.62 31 GLU B N 1
ATOM 1182 C CA . GLU B 1 31 ? 6.879 13.125 16.5 1 48.62 31 GLU B CA 1
ATOM 1183 C C . GLU B 1 31 ? 6.871 11.656 16.906 1 48.62 31 GLU B C 1
ATOM 1185 O O . GLU B 1 31 ? 7.898 10.977 16.828 1 48.62 31 GLU B O 1
ATOM 1190 N N . SER B 1 32 ? 5.695 11.242 17.297 1 49.69 32 SER B N 1
ATOM 1191 C CA . SER B 1 32 ? 5.734 9.945 17.969 1 49.69 32 SER B CA 1
ATOM 1192 C C . SER B 1 32 ? 5.684 8.805 16.953 1 49.69 32 SER B C 1
ATOM 1194 O O . SER B 1 32 ? 5.867 7.637 17.328 1 49.69 32 SER B O 1
ATOM 1196 N N . MET B 1 33 ? 5.043 9.07 15.695 1 61.25 33 MET B N 1
ATOM 1197 C CA . MET B 1 33 ? 5.094 7.871 14.867 1 61.25 33 MET B CA 1
ATOM 1198 C C . MET B 1 33 ? 6.496 7.656 14.305 1 61.25 33 MET B C 1
ATOM 1200 O O . MET B 1 33 ? 7.082 8.562 13.711 1 61.25 33 MET B O 1
ATOM 1204 N N . ALA B 1 34 ? 7.266 6.875 14.992 1 72.81 34 ALA B N 1
ATOM 1205 C CA . ALA B 1 34 ? 8.641 6.574 14.609 1 72.81 34 ALA B CA 1
ATOM 1206 C C . ALA B 1 34 ? 8.703 5.953 13.219 1 72.81 34 ALA B C 1
ATOM 1208 O O . ALA B 1 34 ? 8.359 4.781 13.039 1 72.81 34 ALA B O 1
ATOM 1209 N N . VAL B 1 35 ? 8.75 6.832 12.117 1 89.56 35 VAL B N 1
ATOM 1210 C CA . VAL B 1 35 ? 8.992 6.293 10.789 1 89.56 35 VAL B CA 1
ATOM 1211 C C . VAL B 1 35 ? 10.43 5.785 10.688 1 89.56 35 VAL B C 1
ATOM 1213 O O . VAL B 1 35 ? 11.375 6.5 11.039 1 89.56 35 VAL B O 1
ATOM 1216 N N . SER B 1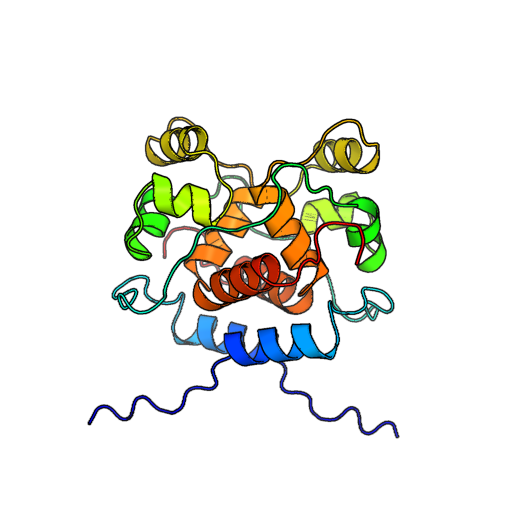 36 ? 10.539 4.504 10.375 1 92.5 36 SER B N 1
ATOM 1217 C CA . SER B 1 36 ? 11.844 3.867 10.258 1 92.5 36 SER B CA 1
ATOM 1218 C C . SER B 1 36 ? 12.109 3.398 8.828 1 92.5 36 SER B C 1
ATOM 1220 O O . SER B 1 36 ? 11.172 3.123 8.078 1 92.5 36 SER B O 1
ATOM 1222 N N . PRO B 1 37 ? 13.344 3.361 8.5 1 94.88 37 PRO B N 1
ATOM 1223 C CA . PRO B 1 37 ? 13.656 2.812 7.18 1 94.88 37 PRO B CA 1
ATOM 1224 C C . PRO B 1 37 ? 13.227 1.353 7.031 1 94.88 37 PRO B C 1
ATOM 1226 O O . PRO B 1 37 ? 13.273 0.592 8 1 94.88 37 PRO B O 1
ATOM 1229 N N . ILE B 1 38 ? 12.812 1.038 5.875 1 95.62 38 ILE B N 1
ATOM 1230 C CA . ILE B 1 38 ? 12.531 -0.363 5.582 1 95.62 38 ILE B CA 1
ATOM 1231 C C . ILE B 1 38 ? 13.844 -1.148 5.516 1 95.62 38 ILE B C 1
ATOM 1233 O O . ILE B 1 38 ? 14.812 -0.7 4.898 1 95.62 38 ILE B O 1
ATOM 1237 N N . ASP B 1 39 ? 13.805 -2.225 6.219 1 92.38 39 ASP B N 1
ATOM 1238 C CA . ASP B 1 39 ? 15.016 -3.039 6.305 1 92.38 39 ASP B CA 1
ATOM 1239 C C . ASP B 1 39 ? 14.789 -4.418 5.688 1 92.38 39 ASP B C 1
ATOM 1241 O O . ASP B 1 39 ? 14.648 -5.41 6.402 1 92.38 39 ASP B O 1
ATOM 1245 N N . ILE B 1 40 ? 14.766 -4.5 4.414 1 90.38 40 ILE B N 1
ATOM 1246 C CA . ILE B 1 40 ? 14.719 -5.727 3.629 1 90.38 40 ILE B CA 1
ATOM 1247 C C . ILE B 1 40 ? 15.805 -5.691 2.553 1 90.38 40 ILE B C 1
ATOM 1249 O O . ILE B 1 40 ? 16.156 -4.621 2.061 1 90.38 40 ILE B O 1
ATOM 1253 N N . PRO B 1 41 ? 16.281 -6.859 2.275 1 87.94 41 PRO B N 1
ATOM 1254 C CA . PRO B 1 41 ? 17.328 -6.84 1.257 1 87.94 41 PRO B CA 1
ATOM 1255 C C . PRO B 1 41 ? 16.875 -6.215 -0.057 1 87.94 41 PRO B C 1
ATOM 1257 O O . PRO B 1 41 ? 15.719 -6.398 -0.464 1 87.94 41 PRO B O 1
ATOM 1260 N N . ASP B 1 42 ? 17.766 -5.535 -0.691 1 84.56 42 ASP B N 1
ATOM 1261 C CA . ASP B 1 42 ? 17.422 -4.836 -1.93 1 84.56 42 ASP B CA 1
ATOM 1262 C C . ASP B 1 42 ? 17.125 -5.824 -3.053 1 84.56 42 ASP B C 1
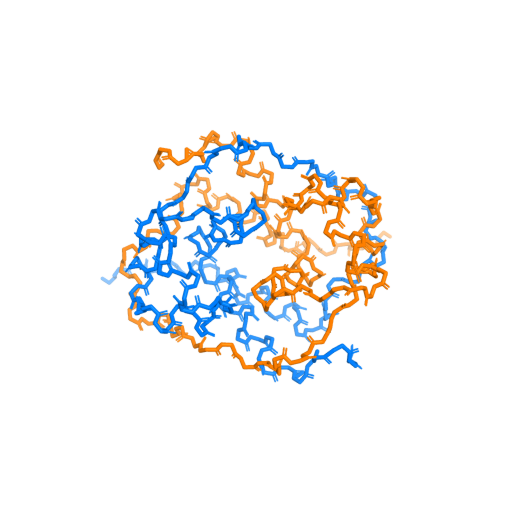ATOM 1264 O O . ASP B 1 42 ? 16.422 -5.488 -4.008 1 84.56 42 ASP B O 1
ATOM 1268 N N . ASP B 1 43 ? 17.703 -6.977 -2.869 1 83 43 ASP B N 1
ATOM 1269 C CA . ASP B 1 43 ? 17.578 -7.93 -3.971 1 83 43 ASP B CA 1
ATOM 1270 C C . ASP B 1 43 ? 16.5 -8.969 -3.676 1 83 43 ASP B C 1
ATOM 1272 O O . ASP B 1 43 ? 16.406 -9.984 -4.367 1 83 43 ASP B O 1
ATOM 1276 N N . PHE B 1 44 ? 15.766 -8.648 -2.6 1 85 44 PHE B N 1
ATOM 1277 C CA . PHE B 1 44 ? 14.68 -9.594 -2.359 1 85 44 PHE B CA 1
ATOM 1278 C C . PHE B 1 44 ? 13.711 -9.617 -3.541 1 85 44 PHE B C 1
ATOM 1280 O O . PHE B 1 44 ? 13.469 -8.594 -4.172 1 85 44 PHE B O 1
ATOM 1287 N N . ASP B 1 45 ? 13.273 -10.852 -3.857 1 87 45 ASP B N 1
ATOM 1288 C CA . ASP B 1 45 ? 12.383 -10.984 -5.004 1 87 45 ASP B CA 1
ATOM 1289 C C . ASP B 1 45 ? 10.984 -11.414 -4.562 1 87 45 ASP B C 1
ATOM 1291 O O . ASP B 1 45 ? 10.805 -11.914 -3.451 1 87 45 ASP B O 1
ATOM 1295 N N . ILE B 1 46 ? 10.078 -11.125 -5.43 1 91.88 46 ILE B N 1
ATOM 1296 C CA . ILE B 1 46 ? 8.703 -11.523 -5.168 1 91.88 46 ILE B CA 1
ATOM 1297 C C . ILE B 1 46 ? 8.141 -12.266 -6.379 1 91.88 46 ILE B C 1
ATOM 1299 O O . ILE B 1 46 ? 8.516 -11.984 -7.52 1 91.88 46 ILE B O 1
ATOM 1303 N N . ASP B 1 47 ? 7.312 -13.227 -6.023 1 94.12 47 ASP B N 1
ATOM 1304 C CA . ASP B 1 47 ? 6.598 -13.945 -7.074 1 94.12 47 ASP B CA 1
ATOM 1305 C C . ASP B 1 47 ? 5.246 -13.297 -7.367 1 94.12 47 ASP B C 1
ATOM 1307 O O . ASP B 1 47 ? 4.23 -13.672 -6.777 1 94.12 47 ASP B O 1
ATOM 1311 N N . VAL B 1 48 ? 5.234 -12.398 -8.32 1 97.06 48 VAL B N 1
ATOM 1312 C CA . VAL B 1 48 ? 4.055 -11.602 -8.625 1 97.06 48 VAL B CA 1
ATOM 1313 C C . VAL B 1 48 ? 2.934 -12.5 -9.133 1 97.06 48 VAL B C 1
ATOM 1315 O O . VAL B 1 48 ? 1.764 -12.305 -8.797 1 97.06 48 VAL B O 1
ATOM 1318 N N . LYS B 1 49 ? 3.318 -13.469 -9.914 1 96.88 49 LYS B N 1
ATOM 1319 C CA . LYS B 1 49 ? 2.334 -14.406 -10.453 1 96.88 49 LYS B CA 1
ATOM 1320 C C . LYS B 1 49 ? 1.618 -15.156 -9.328 1 96.88 49 LYS B C 1
ATOM 1322 O O . LYS B 1 49 ? 0.396 -15.312 -9.367 1 96.88 49 LYS B O 1
ATOM 1327 N N . SER B 1 50 ? 2.354 -15.602 -8.391 1 94.56 50 SER B N 1
ATOM 1328 C CA . SER B 1 50 ? 1.764 -16.312 -7.262 1 94.56 50 SER B CA 1
ATOM 1329 C C . SER B 1 50 ? 0.801 -15.422 -6.484 1 94.56 50 SER B C 1
ATOM 1331 O O . SER B 1 50 ? -0.261 -15.875 -6.055 1 94.56 50 SER B O 1
ATOM 1333 N N . ILE B 1 51 ? 1.16 -14.148 -6.258 1 94 51 ILE B N 1
ATOM 1334 C CA . ILE B 1 51 ? 0.297 -13.203 -5.566 1 94 51 ILE B CA 1
ATOM 1335 C C . ILE B 1 51 ? -1.013 -13.039 -6.336 1 94 51 ILE B C 1
ATOM 1337 O O . ILE B 1 51 ? -2.096 -13.148 -5.758 1 94 51 ILE B O 1
ATOM 1341 N N . ARG B 1 52 ? -0.914 -12.742 -7.637 1 95.44 52 ARG B N 1
ATOM 1342 C CA . ARG B 1 52 ? -2.088 -12.555 -8.477 1 95.44 52 ARG B CA 1
ATOM 1343 C C . ARG B 1 52 ? -2.992 -13.781 -8.438 1 95.44 52 ARG B C 1
ATOM 1345 O O . ARG B 1 52 ? -4.207 -13.664 -8.273 1 95.44 52 ARG B O 1
ATOM 1352 N N . LYS B 1 53 ? -2.395 -14.977 -8.617 1 94 53 LYS B N 1
ATOM 1353 C CA . LYS B 1 53 ? -3.154 -16.219 -8.688 1 94 53 LYS B CA 1
ATOM 1354 C C . LYS B 1 53 ? -3.834 -16.516 -7.352 1 94 53 LYS B C 1
ATOM 1356 O O . LYS B 1 53 ? -4.945 -17.047 -7.32 1 94 53 LYS B O 1
ATOM 1361 N N . ARG B 1 54 ? -3.172 -16.219 -6.289 1 91 54 ARG B N 1
ATOM 1362 C CA . ARG B 1 54 ? -3.76 -16.422 -4.969 1 91 54 ARG B CA 1
ATOM 1363 C C . ARG B 1 54 ? -5.016 -15.578 -4.797 1 91 54 ARG B C 1
ATOM 1365 O O . ARG B 1 54 ? -5.945 -15.969 -4.09 1 91 54 ARG B O 1
ATOM 13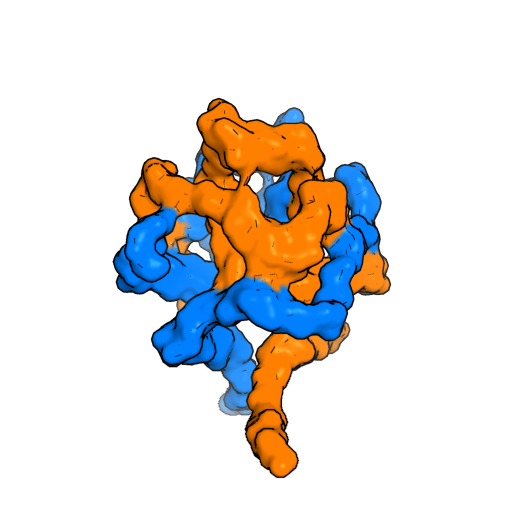72 N N . LEU B 1 55 ? -5.031 -14.461 -5.445 1 91.88 55 LEU B N 1
ATOM 1373 C CA . LEU B 1 55 ? -6.195 -13.578 -5.395 1 91.88 55 LEU B CA 1
ATOM 1374 C C . LEU B 1 55 ? -7.254 -14.016 -6.402 1 91.88 55 LEU B C 1
ATOM 1376 O O . LEU B 1 55 ? -8.344 -13.445 -6.453 1 91.88 55 LEU B O 1
ATOM 1380 N N . GLY B 1 56 ? -6.867 -14.969 -7.25 1 91.94 56 GLY B N 1
ATOM 1381 C CA . GLY B 1 56 ? -7.785 -15.492 -8.242 1 91.94 56 GLY B CA 1
ATOM 1382 C C . GLY B 1 56 ? -8.023 -14.547 -9.406 1 91.94 56 GLY B C 1
ATOM 1383 O O . GLY B 1 56 ? -9.094 -14.562 -10.016 1 91.94 56 GLY B O 1
ATOM 1384 N N . LEU B 1 57 ? -7.117 -13.758 -9.734 1 94.94 57 LEU B N 1
ATOM 1385 C CA . LEU B 1 57 ? -7.32 -12.727 -10.742 1 94.94 57 LEU B CA 1
ATOM 1386 C C . LEU B 1 57 ? -6.551 -13.055 -12.016 1 94.94 57 LEU B C 1
ATOM 1388 O O . LEU B 1 57 ? -5.457 -13.617 -11.961 1 94.94 57 LEU B O 1
ATOM 1392 N N . SER B 1 58 ? -7.156 -12.664 -13.102 1 96.44 58 SER B N 1
ATOM 1393 C CA . SER B 1 58 ? -6.41 -12.633 -14.359 1 96.44 58 SER B CA 1
ATOM 1394 C C . SER B 1 58 ? -5.402 -11.492 -14.375 1 96.44 58 SER B C 1
ATOM 1396 O O . SER B 1 58 ? -5.426 -10.625 -13.5 1 96.44 58 SER B O 1
ATOM 1398 N N . GLN B 1 59 ? -4.508 -11.562 -15.422 1 97.62 59 GLN B N 1
ATOM 1399 C CA . GLN B 1 59 ? -3.561 -10.461 -15.57 1 97.62 59 GLN B CA 1
ATOM 1400 C C . GLN B 1 59 ? -4.285 -9.133 -15.75 1 97.62 59 GLN B C 1
ATOM 1402 O O . GLN B 1 59 ? -3.898 -8.125 -15.164 1 97.62 59 GLN B O 1
ATOM 1407 N N . THR B 1 60 ? -5.312 -9.195 -16.594 1 97.56 60 THR B N 1
ATOM 1408 C CA . THR B 1 60 ? -6.09 -7.992 -16.859 1 97.56 60 THR B CA 1
ATOM 1409 C C . THR B 1 60 ? -6.789 -7.508 -15.594 1 97.56 60 THR B C 1
ATOM 1411 O O . THR B 1 60 ? -6.754 -6.316 -15.273 1 97.56 60 THR B O 1
ATOM 1414 N N . GLU B 1 61 ? -7.387 -8.352 -14.844 1 96.56 61 GLU B N 1
ATOM 1415 C CA . GLU B 1 61 ? -8.086 -7.988 -13.609 1 96.56 61 GLU B CA 1
ATOM 1416 C C . GLU B 1 61 ? -7.121 -7.441 -12.57 1 96.56 61 GLU B C 1
ATOM 1418 O O . GLU B 1 61 ? -7.418 -6.445 -11.906 1 96.56 61 GLU B O 1
ATOM 1423 N N . PHE B 1 62 ? -6 -8.062 -12.406 1 97.44 62 PHE B N 1
ATOM 1424 C CA . PHE B 1 62 ? -4.988 -7.621 -11.453 1 97.44 62 PHE B CA 1
ATOM 1425 C C . PHE B 1 62 ? -4.488 -6.227 -11.797 1 97.44 62 PHE B C 1
ATOM 1427 O O . PHE B 1 62 ? -4.398 -5.359 -10.93 1 97.44 62 PHE B O 1
ATOM 1434 N N . SER B 1 63 ? -4.164 -6.012 -13.031 1 97.88 63 SER B N 1
ATOM 1435 C CA . SER B 1 63 ? -3.695 -4.727 -13.539 1 97.88 63 SER B CA 1
ATOM 1436 C C . SER B 1 63 ? -4.715 -3.623 -13.273 1 97.88 63 SER B C 1
ATOM 1438 O O . SER B 1 63 ? -4.363 -2.549 -12.781 1 97.88 63 SER B O 1
ATOM 1440 N N . ARG B 1 64 ? -5.973 -3.863 -13.523 1 96.38 64 ARG B N 1
ATOM 1441 C CA . ARG B 1 64 ? -7.027 -2.865 -13.383 1 96.38 64 ARG B CA 1
ATOM 1442 C C . ARG B 1 64 ? -7.312 -2.58 -11.906 1 96.38 64 ARG B C 1
ATOM 1444 O O . ARG B 1 64 ? -7.672 -1.457 -11.547 1 96.38 64 ARG B O 1
ATOM 1451 N N . ALA B 1 65 ? -7.148 -3.537 -11.117 1 96.81 65 ALA B N 1
ATOM 1452 C CA . ALA B 1 65 ? -7.473 -3.396 -9.703 1 96.81 65 ALA B CA 1
ATOM 1453 C C . ALA B 1 65 ? -6.406 -2.586 -8.969 1 96.81 65 ALA B C 1
ATOM 1455 O O . ALA B 1 65 ? -6.715 -1.81 -8.062 1 96.81 65 ALA B O 1
ATOM 1456 N N . TYR B 1 66 ? -5.145 -2.758 -9.391 1 97.56 66 TYR B N 1
ATOM 1457 C CA . TYR B 1 66 ? -4.078 -2.252 -8.531 1 97.56 66 TYR B CA 1
ATOM 1458 C C . TYR B 1 66 ? -3.213 -1.241 -9.281 1 97.56 66 TYR B C 1
ATOM 1460 O O . TYR B 1 66 ? -2.203 -0.772 -8.75 1 97.56 66 TYR B O 1
ATOM 1468 N N . GLY B 1 67 ? -3.521 -0.992 -10.508 1 96.62 67 GLY B N 1
ATOM 1469 C CA . GLY B 1 67 ? -2.932 0.136 -11.211 1 96.62 67 GLY B CA 1
ATOM 1470 C C . GLY B 1 67 ? -1.646 -0.217 -11.93 1 96.62 67 GLY B C 1
ATOM 1471 O O . GLY B 1 67 ? -0.847 0.665 -12.258 1 96.62 67 GLY B O 1
ATOM 1472 N N . PHE B 1 68 ? -1.427 -1.442 -12.195 1 96.94 68 PHE B N 1
ATOM 1473 C CA . PHE B 1 68 ? -0.264 -1.862 -12.969 1 96.94 68 PHE B CA 1
ATOM 1474 C C . PHE B 1 68 ? -0.606 -1.956 -14.445 1 96.94 68 PHE B C 1
ATOM 1476 O O . PHE B 1 68 ? -1.756 -2.211 -14.812 1 96.94 68 PHE B O 1
ATOM 1483 N N . SER B 1 69 ? 0.41 -1.746 -15.25 1 96.31 69 SER B N 1
ATOM 1484 C CA . SER B 1 69 ? 0.198 -2.094 -16.656 1 96.31 69 SER B CA 1
ATOM 1485 C C . SER B 1 69 ? 0.286 -3.6 -16.859 1 96.31 69 SER B C 1
ATOM 1487 O O . SER B 1 69 ? 1.115 -4.273 -16.25 1 96.31 69 SER B O 1
ATOM 1489 N N . VAL B 1 70 ? -0.567 -4.137 -17.797 1 97.75 70 VAL B N 1
ATOM 1490 C CA . VAL B 1 70 ? -0.512 -5.551 -18.141 1 97.75 70 VAL B CA 1
ATOM 1491 C C . VAL B 1 70 ? 0.863 -5.895 -18.719 1 97.75 70 VAL B C 1
ATOM 1493 O O . VAL B 1 70 ? 1.402 -6.969 -18.453 1 97.75 70 VAL B O 1
ATOM 1496 N N . HIS B 1 71 ? 1.38 -4.977 -19.406 1 97.88 71 HIS B N 1
ATOM 1497 C CA . HIS B 1 71 ? 2.697 -5.172 -20 1 97.88 71 HIS B CA 1
ATOM 1498 C C . HIS B 1 71 ? 3.766 -5.348 -18.922 1 97.88 71 HIS B C 1
ATOM 1500 O O . HIS B 1 71 ? 4.559 -6.289 -18.984 1 97.88 71 HIS B O 1
ATOM 1506 N N . THR B 1 72 ? 3.84 -4.492 -17.953 1 97.38 72 THR B N 1
ATOM 1507 C CA . THR B 1 72 ? 4.797 -4.555 -16.859 1 97.38 72 THR B CA 1
ATOM 1508 C C . THR B 1 72 ? 4.594 -5.824 -16.031 1 97.38 72 THR B C 1
ATOM 1510 O O . THR B 1 72 ? 5.562 -6.488 -15.664 1 97.38 72 THR B O 1
ATOM 1513 N N . LEU B 1 73 ? 3.33 -6.152 -15.844 1 98.31 73 LEU B N 1
ATOM 1514 C CA . LEU B 1 73 ? 2.986 -7.355 -15.094 1 98.31 73 LEU B CA 1
ATOM 1515 C C . LEU B 1 73 ? 3.529 -8.602 -15.789 1 98.31 73 LEU B C 1
ATOM 1517 O O . LEU B 1 73 ? 4.121 -9.469 -15.141 1 98.31 73 LEU B O 1
ATOM 1521 N N . ARG B 1 74 ? 3.346 -8.664 -17.016 1 98.44 74 ARG B N 1
ATOM 1522 C CA . ARG B 1 74 ? 3.826 -9.805 -17.797 1 98.44 74 ARG B CA 1
ATOM 1523 C C . ARG B 1 74 ? 5.344 -9.93 -17.703 1 98.44 74 ARG B C 1
ATOM 1525 O O . ARG B 1 74 ? 5.871 -11.039 -17.562 1 98.44 74 ARG B O 1
ATOM 1532 N N . LYS B 1 75 ? 6.031 -8.812 -17.797 1 98.25 75 LYS B N 1
ATOM 1533 C CA . LYS B 1 75 ? 7.488 -8.828 -17.703 1 98.25 75 LYS B CA 1
ATOM 1534 C C . LYS B 1 75 ? 7.945 -9.352 -16.344 1 98.25 75 LYS B C 1
ATOM 1536 O O . LYS B 1 75 ? 8.953 -10.055 -16.25 1 98.25 75 LYS B O 1
ATOM 1541 N N . TRP B 1 76 ? 7.246 -9.008 -15.273 1 97.88 76 TRP B N 1
ATOM 1542 C CA . TRP B 1 76 ? 7.57 -9.492 -13.938 1 97.88 76 TRP B CA 1
ATOM 1543 C C . TRP B 1 76 ? 7.297 -10.992 -13.82 1 97.88 76 TRP B C 1
ATOM 1545 O O . TRP B 1 76 ? 8.133 -11.742 -13.312 1 97.88 76 TRP B O 1
ATOM 1555 N N . GLU B 1 77 ? 6.113 -11.398 -14.367 1 97.88 77 GLU B N 1
ATOM 1556 C CA . GLU B 1 77 ? 5.695 -12.789 -14.227 1 97.88 77 GLU B CA 1
ATOM 1557 C C . GLU B 1 77 ? 6.566 -13.719 -15.07 1 97.88 77 GLU B C 1
ATOM 1559 O O . GLU B 1 77 ? 6.695 -14.906 -14.766 1 97.88 77 GLU B O 1
ATOM 1564 N N . GLN B 1 78 ? 7.172 -13.195 -16.094 1 97.25 78 GLN B N 1
ATOM 1565 C CA . GLN B 1 78 ? 8.062 -13.945 -16.984 1 97.25 78 GLN B CA 1
ATOM 1566 C C . GLN B 1 78 ? 9.508 -13.875 -16.5 1 97.25 78 GLN B C 1
ATOM 1568 O O . GLN B 1 78 ? 10.391 -14.492 -17.094 1 97.25 78 GLN B O 1
ATOM 1573 N N . GLY B 1 79 ? 9.789 -13.125 -15.539 1 95.62 79 GLY B N 1
ATOM 1574 C CA . GLY B 1 79 ? 11.133 -13.016 -14.992 1 95.62 79 GLY B CA 1
ATOM 1575 C C . GLY B 1 79 ? 12.039 -12.125 -15.82 1 95.62 79 GLY B C 1
ATOM 1576 O O . GLY B 1 79 ? 13.266 -12.141 -15.648 1 95.62 79 GLY B O 1
ATOM 1577 N N . VAL B 1 80 ? 11.5 -11.328 -16.75 1 96.25 80 VAL B N 1
ATOM 1578 C CA . VAL B 1 80 ? 12.258 -10.461 -17.625 1 96.25 80 VAL B CA 1
ATOM 1579 C C . VAL B 1 80 ? 12.727 -9.227 -16.859 1 96.25 80 VAL B C 1
ATOM 1581 O O . VAL B 1 80 ? 13.812 -8.703 -17.125 1 96.25 80 VAL B O 1
ATOM 1584 N N . ARG B 1 81 ? 11.891 -8.664 -15.898 1 95.44 81 ARG B N 1
ATOM 1585 C CA . ARG B 1 81 ? 12.18 -7.504 -15.055 1 95.44 81 ARG B CA 1
ATOM 1586 C C . ARG B 1 81 ? 11.758 -7.754 -13.617 1 95.44 81 ARG B C 1
ATOM 1588 O O . ARG B 1 81 ? 10.859 -8.555 -13.352 1 95.44 81 ARG B O 1
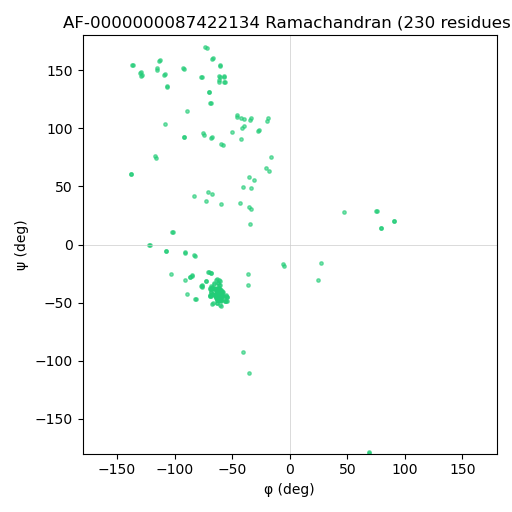ATOM 1595 N N . ARG B 1 82 ? 12.422 -7.059 -12.812 1 94.88 82 ARG B N 1
ATOM 1596 C CA . ARG B 1 82 ? 12 -7.047 -11.422 1 94.88 82 ARG B CA 1
ATOM 1597 C C . ARG B 1 82 ? 11.344 -5.719 -11.055 1 94.88 82 ARG B C 1
ATOM 1599 O O . ARG B 1 82 ? 11.812 -4.656 -11.477 1 94.88 82 ARG B O 1
ATOM 1606 N N . PRO B 1 83 ? 10.273 -5.812 -10.359 1 95.62 83 PRO B N 1
ATOM 1607 C CA . PRO B 1 83 ? 9.711 -4.535 -9.93 1 95.62 83 PRO B CA 1
ATOM 1608 C C . PRO B 1 83 ? 10.664 -3.732 -9.047 1 95.62 83 PRO B C 1
ATOM 1610 O O . PRO B 1 83 ? 11.492 -4.312 -8.344 1 95.62 83 PRO B O 1
ATOM 1613 N N . GLU B 1 84 ? 10.523 -2.414 -9.039 1 93.38 84 GLU B N 1
ATOM 1614 C CA . GLU B 1 84 ? 11.289 -1.559 -8.141 1 93.38 84 GLU B CA 1
ATOM 1615 C C . GLU B 1 84 ? 10.898 -1.794 -6.688 1 93.38 84 GLU B C 1
ATOM 1617 O O . GLU B 1 84 ? 9.844 -2.357 -6.406 1 93.38 84 GLU B O 1
ATOM 1622 N N . LYS B 1 85 ? 11.719 -1.409 -5.789 1 94.25 85 LYS B N 1
ATOM 1623 C CA . LYS B 1 85 ? 11.555 -1.728 -4.375 1 94.25 85 LYS B CA 1
ATOM 1624 C C . LYS B 1 85 ? 10.195 -1.27 -3.855 1 94.25 85 LYS B C 1
ATOM 1626 O O . LYS B 1 85 ? 9.5 -2.023 -3.174 1 94.25 85 LYS B O 1
ATOM 1631 N N . SER B 1 86 ? 9.805 -0.027 -4.121 1 96.06 86 SER B N 1
ATOM 1632 C CA . SER B 1 86 ? 8.523 0.481 -3.656 1 96.06 86 SER B CA 1
ATOM 1633 C C . SER B 1 86 ? 7.367 -0.354 -4.199 1 96.06 86 SER B C 1
ATOM 1635 O O . SER B 1 86 ? 6.387 -0.602 -3.49 1 96.06 86 SER B O 1
ATOM 1637 N N . THR B 1 87 ? 7.457 -0.73 -5.465 1 96.69 87 THR B N 1
ATOM 1638 C CA . THR B 1 87 ? 6.438 -1.569 -6.082 1 96.69 87 THR B CA 1
ATOM 1639 C C . THR B 1 87 ? 6.363 -2.93 -5.395 1 96.69 87 THR B C 1
ATOM 1641 O O . THR B 1 87 ? 5.273 -3.455 -5.16 1 96.69 87 THR B O 1
ATOM 1644 N N . ARG B 1 88 ? 7.516 -3.48 -5.051 1 96.38 88 ARG B N 1
ATOM 1645 C CA . ARG B 1 88 ? 7.535 -4.75 -4.332 1 96.38 88 ARG B CA 1
ATOM 1646 C C . ARG B 1 88 ? 6.859 -4.617 -2.969 1 96.38 88 ARG B C 1
ATOM 1648 O O . ARG B 1 88 ? 6.152 -5.527 -2.531 1 96.38 88 ARG B O 1
ATOM 1655 N N . LEU B 1 89 ? 7.098 -3.51 -2.303 1 96.5 89 LEU B N 1
ATOM 1656 C CA . LEU B 1 89 ? 6.469 -3.283 -1.006 1 96.5 89 LEU B CA 1
ATOM 1657 C C . LEU B 1 89 ? 4.953 -3.197 -1.146 1 96.5 89 LEU B C 1
ATOM 1659 O O . LEU B 1 89 ? 4.219 -3.764 -0.334 1 96.5 89 LEU B O 1
ATOM 1663 N N . PHE B 1 90 ? 4.465 -2.512 -2.17 1 97.75 90 PHE B N 1
ATOM 1664 C CA . PHE B 1 90 ? 3.035 -2.438 -2.436 1 97.75 90 PHE B CA 1
ATOM 1665 C C . PHE B 1 90 ? 2.469 -3.816 -2.748 1 97.75 90 PHE B C 1
ATOM 1667 O O . PHE B 1 90 ? 1.416 -4.195 -2.23 1 97.75 90 PHE B O 1
ATOM 1674 N N . LEU B 1 91 ? 3.162 -4.59 -3.537 1 97.06 91 LEU B N 1
ATOM 1675 C CA . LEU B 1 91 ? 2.754 -5.945 -3.889 1 97.06 91 LEU B CA 1
ATOM 1676 C C . LEU B 1 91 ? 2.703 -6.836 -2.652 1 97.06 91 LEU B C 1
ATOM 1678 O O . LEU B 1 91 ? 1.812 -7.68 -2.527 1 97.06 91 LEU B O 1
ATOM 1682 N N . LEU B 1 92 ? 3.623 -6.652 -1.761 1 95.38 92 LEU B N 1
ATOM 1683 C CA . LEU B 1 92 ? 3.617 -7.43 -0.527 1 95.38 92 LEU B CA 1
ATOM 1684 C C . LEU B 1 92 ? 2.424 -7.055 0.346 1 95.38 92 LEU B C 1
ATOM 1686 O O . LEU B 1 92 ? 1.847 -7.914 1.019 1 95.38 92 LEU B O 1
ATOM 1690 N N . MET B 1 93 ? 2.061 -5.766 0.348 1 96.62 93 MET B N 1
ATOM 1691 C CA . MET B 1 93 ? 0.853 -5.359 1.062 1 96.62 93 MET B CA 1
ATOM 1692 C C . MET B 1 93 ? -0.382 -6.023 0.465 1 96.62 93 MET B C 1
ATOM 1694 O O . MET B 1 93 ? -1.251 -6.5 1.197 1 96.62 93 MET B O 1
ATOM 1698 N N . ILE B 1 94 ? -0.46 -6.023 -0.855 1 96.25 94 ILE B N 1
ATOM 1699 C CA . ILE B 1 94 ? -1.562 -6.676 -1.552 1 96.25 94 ILE B CA 1
ATOM 1700 C C . ILE B 1 94 ? -1.607 -8.156 -1.169 1 96.25 94 ILE B C 1
ATOM 1702 O O . ILE B 1 94 ? -2.686 -8.711 -0.957 1 96.25 94 ILE B O 1
ATOM 1706 N N . ARG B 1 95 ? -0.48 -8.781 -1.069 1 93.88 95 ARG B N 1
ATOM 1707 C CA . ARG B 1 95 ? -0.379 -10.195 -0.702 1 93.88 95 ARG B CA 1
ATOM 1708 C C . ARG B 1 95 ? -0.822 -10.414 0.74 1 93.88 95 ARG B C 1
ATOM 1710 O O . ARG B 1 95 ? -1.631 -11.305 1.017 1 93.88 95 ARG B O 1
ATOM 1717 N N . ASP B 1 96 ? -0.312 -9.672 1.629 1 93.12 96 ASP B N 1
ATOM 1718 C CA . ASP B 1 96 ? -0.387 -9.992 3.051 1 93.12 96 ASP B CA 1
ATOM 1719 C C . ASP B 1 96 ? -1.676 -9.453 3.668 1 93.12 96 ASP B C 1
ATOM 1721 O O . ASP B 1 96 ? -2.172 -10 4.656 1 93.12 96 ASP B O 1
ATOM 1725 N N . MET B 1 97 ? -2.184 -8.359 3.072 1 93.44 97 MET B N 1
ATOM 1726 C CA . MET B 1 97 ? -3.4 -7.75 3.602 1 93.44 97 MET B CA 1
ATOM 1727 C C . MET B 1 97 ? -4.34 -7.34 2.473 1 93.44 97 MET B C 1
ATOM 1729 O O . MET B 1 97 ? -4.758 -6.184 2.4 1 93.44 97 MET B O 1
ATOM 1733 N N . PRO B 1 98 ? -4.785 -8.25 1.68 1 93.81 98 PRO B N 1
ATOM 1734 C CA . PRO B 1 98 ? -5.57 -7.945 0.482 1 93.81 98 PRO B CA 1
ATOM 1735 C C . PRO B 1 98 ? -6.898 -7.262 0.805 1 93.81 98 PRO B C 1
ATOM 1737 O O . PRO B 1 98 ? -7.355 -6.402 0.044 1 93.81 98 PRO B O 1
ATOM 1740 N N . GLU B 1 99 ? -7.5 -7.578 1.895 1 91.81 99 GLU B N 1
ATOM 1741 C CA . GLU B 1 99 ? -8.797 -6.984 2.221 1 91.81 99 GLU B CA 1
ATOM 1742 C C . GLU B 1 99 ? -8.656 -5.496 2.525 1 91.81 99 GLU B C 1
ATOM 1744 O O . GLU B 1 99 ? -9.492 -4.691 2.109 1 91.81 99 GLU B O 1
ATOM 1749 N N . ILE B 1 100 ? -7.621 -5.133 3.246 1 94.38 100 ILE B N 1
ATOM 1750 C CA . ILE B 1 100 ? -7.375 -3.73 3.572 1 94.38 100 ILE B CA 1
ATOM 1751 C C . ILE B 1 100 ? -7.129 -2.938 2.289 1 94.38 100 ILE B C 1
ATOM 1753 O O . ILE B 1 100 ? -7.766 -1.907 2.059 1 94.38 100 ILE B O 1
ATOM 1757 N N . VAL B 1 101 ? -6.25 -3.469 1.414 1 96.38 101 VAL B N 1
ATOM 1758 C CA . VAL B 1 101 ? -5.883 -2.77 0.187 1 96.38 101 VAL B CA 1
ATOM 1759 C C . VAL B 1 101 ? -7.105 -2.631 -0.715 1 96.38 101 VAL B C 1
ATOM 1761 O O . VAL B 1 101 ? -7.406 -1.539 -1.203 1 96.38 101 VAL B O 1
ATOM 1764 N N . GLN B 1 102 ? -7.859 -3.691 -0.844 1 94.25 102 GLN B N 1
ATOM 1765 C CA . GLN B 1 102 ? -9 -3.676 -1.753 1 94.25 102 GLN B CA 1
ATOM 1766 C C . GLN B 1 102 ? -10.102 -2.754 -1.235 1 94.25 102 GLN B C 1
ATOM 1768 O O . GLN B 1 102 ? -10.711 -2.01 -2.006 1 94.25 102 GLN B O 1
ATOM 1773 N N . ARG B 1 103 ? -10.406 -2.818 0.027 1 93.31 103 ARG B N 1
ATOM 1774 C CA . ARG B 1 103 ? -11.438 -1.95 0.58 1 93.31 103 ARG B CA 1
ATOM 1775 C C . ARG B 1 103 ? -11.039 -0.483 0.473 1 93.31 103 ARG B C 1
ATOM 1777 O O . ARG B 1 103 ? -11.875 0.378 0.2 1 93.31 103 ARG B O 1
ATOM 1784 N N . TYR B 1 104 ? -9.812 -0.207 0.726 1 94.38 104 TYR B N 1
ATOM 1785 C CA . TYR B 1 104 ? -9.328 1.161 0.579 1 94.38 104 TYR B CA 1
ATOM 1786 C C . TYR B 1 104 ? -9.492 1.646 -0.856 1 94.38 104 TYR B C 1
ATOM 1788 O O . TYR B 1 104 ? -9.977 2.756 -1.091 1 94.38 104 TYR B O 1
ATOM 1796 N N . LEU B 1 105 ? -9.078 0.837 -1.802 1 95.38 105 LEU B N 1
ATOM 1797 C CA . LEU B 1 105 ? -9.133 1.239 -3.203 1 95.38 105 LEU B CA 1
ATOM 1798 C C . LEU B 1 105 ? -10.578 1.4 -3.666 1 95.38 105 LEU B C 1
ATOM 1800 O O . LEU B 1 105 ? -10.875 2.268 -4.488 1 95.38 105 LEU B O 1
ATOM 1804 N N . ASN B 1 106 ? -11.453 0.57 -3.115 1 93.31 106 ASN B N 1
ATOM 1805 C CA . ASN B 1 106 ? -12.875 0.745 -3.398 1 93.31 106 ASN B CA 1
ATOM 1806 C C . ASN B 1 106 ? -13.398 2.064 -2.84 1 93.31 106 ASN B C 1
ATOM 1808 O O . ASN B 1 106 ? -14.188 2.75 -3.494 1 93.31 106 ASN B O 1
ATOM 1812 N N . TRP B 1 107 ? -12.977 2.316 -1.657 1 92.62 107 TRP B N 1
ATOM 1813 C CA . TRP B 1 107 ? -13.344 3.588 -1.045 1 92.62 107 TRP B CA 1
ATOM 1814 C C . TRP B 1 107 ? -12.836 4.762 -1.875 1 92.62 107 TRP B C 1
ATOM 1816 O O . TRP B 1 107 ? -13.578 5.711 -2.141 1 92.62 107 TRP B O 1
ATOM 1826 N N . LEU B 1 108 ? -11.625 4.734 -2.252 1 92.12 108 LEU B N 1
ATOM 1827 C CA . LEU B 1 108 ? -11.023 5.777 -3.08 1 92.12 108 LEU B CA 1
ATOM 1828 C C . LEU B 1 108 ? -11.828 5.98 -4.363 1 92.12 108 LEU B C 1
ATOM 1830 O O . LEU B 1 108 ? -12.062 7.117 -4.777 1 92.12 108 LEU B O 1
ATOM 1834 N N . SER B 1 109 ? -12.227 4.918 -4.965 1 92.38 109 SER B N 1
ATOM 1835 C CA . SER B 1 109 ? -12.969 4.938 -6.223 1 92.38 109 SER B CA 1
ATOM 1836 C C . SER B 1 109 ? -14.328 5.602 -6.047 1 92.38 109 SER B C 1
ATOM 1838 O O . SER B 1 109 ? -14.852 6.223 -6.977 1 92.38 109 SER B O 1
ATOM 1840 N N . SER B 1 110 ? -14.883 5.461 -4.84 1 87.88 110 SER B N 1
ATOM 1841 C CA . SER B 1 110 ? -16.234 5.934 -4.59 1 87.88 110 SER B CA 1
ATOM 1842 C C . SER B 1 110 ? -16.25 7.383 -4.117 1 87.88 110 SER B C 1
ATOM 1844 O O . SER B 1 110 ? -17.266 8.062 -4.188 1 87.88 110 SER B O 1
ATOM 1846 N N . SER B 1 111 ? -15.398 7.781 -3.266 1 75.62 111 SER B N 1
ATOM 1847 C CA . SER B 1 111 ? -15.375 9.055 -2.553 1 75.62 111 SER B CA 1
ATOM 1848 C C . SER B 1 111 ? -15.016 10.203 -3.484 1 75.62 111 SER B C 1
ATOM 1850 O O . SER B 1 111 ? -14.945 11.359 -3.059 1 75.62 111 SER B O 1
ATOM 1852 N N . ALA B 1 112 ? -15.422 10.258 -4.316 1 55.28 112 ALA B N 1
ATOM 1853 C CA . ALA B 1 112 ? -15.023 11.367 -5.184 1 55.28 112 ALA B CA 1
ATOM 1854 C C . ALA B 1 112 ? -13.625 11.867 -4.832 1 55.28 112 ALA B C 1
ATOM 1856 O O . ALA B 1 112 ? -13.234 12.969 -5.227 1 55.28 112 ALA B O 1
ATOM 1857 N N . ARG B 1 113 ? -13.234 11.742 -3.434 1 54.47 113 ARG B N 1
ATOM 1858 C CA . ARG B 1 113 ? -12.008 12.414 -3.023 1 54.47 113 ARG B CA 1
ATOM 1859 C C . ARG B 1 113 ? -10.969 12.383 -4.141 1 54.47 113 ARG B C 1
ATOM 1861 O O . ARG B 1 113 ? -10.086 11.523 -4.152 1 54.47 113 ARG B O 1
ATOM 1868 N N . PRO B 1 114 ? -10.375 12.312 -5.094 1 48.41 114 PRO B N 1
ATOM 1869 C CA . PRO B 1 114 ? -9.508 12.383 -6.273 1 48.41 114 PRO B CA 1
ATOM 1870 C C . PRO B 1 114 ? -8.844 13.75 -6.43 1 48.41 114 PRO B C 1
ATOM 1872 O O . PRO B 1 114 ? -9.453 14.781 -6.121 1 48.41 114 PRO B O 1
ATOM 1875 N N . ASP B 1 115 ? -7.832 14.359 -5.809 1 43.78 115 ASP B N 1
ATOM 1876 C CA . ASP B 1 115 ? -6.848 15.414 -5.562 1 43.78 115 ASP B CA 1
ATOM 1877 C C . ASP B 1 115 ? -7.5 16.797 -5.59 1 43.78 115 ASP B C 1
ATOM 1879 O O . ASP B 1 115 ? -6.809 17.812 -5.594 1 43.78 115 ASP B O 1
ATOM 1883 N N . GLY B 1 116 ? -8.766 17.031 -5.285 1 42.75 116 GLY B N 1
ATOM 1884 C CA . GLY B 1 116 ? -9.016 18.281 -4.594 1 42.75 116 GLY B CA 1
ATOM 1885 C C . GLY B 1 116 ? -9.383 18.094 -3.133 1 42.75 116 GLY B C 1
ATOM 1886 O O . GLY B 1 116 ? -10.516 17.75 -2.811 1 42.75 116 GLY B O 1
ATOM 1887 N N . SER B 1 117 ? -9.094 18.125 -1.715 1 37.66 117 SER B N 1
ATOM 1888 C CA . SER B 1 117 ? -8.859 17.156 -0.655 1 37.66 117 SER B CA 1
ATOM 1889 C C . SER B 1 117 ? -10.172 16.688 -0.034 1 37.66 117 SER B C 1
ATOM 1891 O O . SER B 1 117 ? -11.109 17.469 0.123 1 37.66 117 SER B O 1
#

Secondary structure (DSSP, 8-state):
---------HHHHHHHHHHHH-S--STT--TTS------S-TT----HHHHHHHTT--HHHHHHHHT--HHHHHHHHTTS----HHHHHHHHHHHH-HHHHHHHHHHHHHS--SS--/---------HHHHHHHHHHHH-S--STT--TTS------S-TT----HHHHHHHTT--HHHHHHHHT--HHHHHHHHTTS----HHHHHHHHHHHH-HHHHHHHHHHHHHS--SS--

Radius of gyration: 17.39 Å; Cα contacts (8 Å, |Δi|>4): 239; chains: 2; bounding box: 40×44×50 Å

Organism: Persicimonas caeni (NCBI:txid2292766)

Sequence (234 aa):
MAQQSEQHDIAEELIERLQKQGPAPGGEFNESMAVSPIDIPDDFDIDVKSIRKRLGLSQTEFSRAYGFSVHTLRKWEQGVRRPEKSTRLFLLMIRDMPEIVQRYLNWLSSSARPDGSMAQQSEQHDIAEELIERLQKQGPAPGGEFNESMAVSPIDIPDDFDIDVKSIRKRLGLSQTEFSRAYGFSVHTLRKWEQGVRRPEKSTRLFLLMIRDMPEIVQRYLNWLSSSARPDGS

InterPro domains:
  IPR001387 Cro/C1-type, helix-turn-helix domain [PF01381] (48-84)
  IPR001387 Cro/C1-type, helix-turn-helix domain [PS50943] (48-83)
  IPR001387 Cro/C1-type, helix-turn-helix domain [cd00093] (48-83)
  IPR010982 Lambda repressor-like, DNA-binding domain superfamily [G3DSA:1.10.260.40] (47-110)
  IPR010982 Lambda repressor-like, DNA-binding domain superfamily [SSF47413] (48-97)